Protein AF-A0A0L7QRC4-F1 (afdb_monomer_lite)

Foldseek 3Di:
DVVVVVLCVVCPPVVVVDCVSCVVVVVVCVVVVVVVCVVPDDDPPVDPDVVRVVVVCVVPPDDDDDDDPAPLKWKKKWKWFQAALVVVDAIGTLWMWTWDADPDPFRKIKTKTRHDSDDPVLCCVVVRVVSVVCNVVGQGGMKMWIWIWDQDPVVSDIDTDTDDIDSYCDPVNVLSVVLCVLQVFGQDPVRNWTFHPDDQDDPVNVVVVCVPDPDDPDPQLRGRTKMKMKMFFFFKPCQLVDDPVVVVVLLVVLQQDRDSVSSFHKHWDAPDNVRRRTIMIMGMDSDPLVGLVRLLSSLVSSCVSSVVPDPDDIDGCSVVSSVVSVVVSVVVVVVVVVVVDDDD

InterPro domains:
  IPR038752 IQ domain-containing protein H [PTHR14465] (4-318)
  IPR056855 IQCH-like, ATP-grasp [PF24923] (5-188)

Secondary structure (DSSP, 8-state):
-HHHHHHHHHHTTHHHH-SGGGHHHHHHHHHHHHHHHHHHSPPPTT-SSHHHHHHHHHHH----------TT-EEEEEEEEE--GGG-PPPEEEEEEEEEEE-SSS-EEEEEES--SS-GGGTHHHHHHHHHHHHHTT--EEEEEEEEEEEETTTTEEEEEEEEEE-S--HHHHHHHHHHHHTT-EEETTTTEEE-SSPPPPHHHHHHHHTT--S--------SEEEEEEEEEEEBTTGGGS-HHHHHHHHHHTT--EETTTTEEEEEEEPPGGGTTEEEEEEEESSHHHHHHHHHHHHHHHHHHHHHT-SS---BSHHHHHHHHHHHHHHHHHHHHHHT----

Structure (mmCIF, N/CA/C/O backbone):
data_AF-A0A0L7QRC4-F1
#
_entry.id   AF-A0A0L7QRC4-F1
#
loop_
_atom_site.group_PDB
_atom_site.id
_atom_site.type_symbol
_atom_site.label_atom_id
_atom_site.label_alt_id
_atom_site.label_comp_id
_atom_site.label_asym_id
_atom_site.label_entity_id
_atom_site.label_seq_id
_atom_site.pdbx_PDB_ins_code
_atom_site.Cartn_x
_atom_site.Cartn_y
_atom_site.Cartn_z
_atom_site.occupancy
_atom_site.B_iso_or_equiv
_atom_site.auth_seq_id
_atom_site.auth_comp_id
_atom_site.auth_asym_id
_atom_site.auth_atom_id
_atom_site.pdbx_PDB_model_num
ATOM 1 N N . MET A 1 1 ? 30.325 10.991 -6.491 1.00 55.44 1 MET A N 1
ATOM 2 C CA . MET A 1 1 ? 29.879 10.163 -7.641 1.00 55.44 1 MET A CA 1
ATOM 3 C C . MET A 1 1 ? 30.251 10.662 -9.052 1.00 55.44 1 MET A C 1
ATOM 5 O O . MET A 1 1 ? 30.167 9.831 -9.948 1.00 55.44 1 MET A O 1
ATOM 9 N N . PRO A 1 2 ? 30.698 11.911 -9.314 1.00 65.12 2 PRO A N 1
ATOM 10 C CA . PRO A 1 2 ? 31.117 12.305 -10.671 1.00 65.12 2 PRO A CA 1
ATOM 11 C C . PRO A 1 2 ? 32.340 11.543 -11.209 1.00 65.12 2 PRO A C 1
ATOM 13 O O . PRO A 1 2 ? 32.376 11.214 -12.385 1.00 65.12 2 PRO A O 1
ATOM 16 N N . VAL A 1 3 ? 33.317 11.227 -10.351 1.00 78.50 3 VAL A N 1
ATOM 17 C CA . VAL A 1 3 ? 34.594 10.602 -10.756 1.00 78.50 3 VAL A CA 1
ATOM 18 C C . VAL A 1 3 ? 34.410 9.162 -11.246 1.00 78.50 3 VAL A C 1
ATOM 20 O O . VAL A 1 3 ? 34.904 8.817 -12.307 1.00 78.50 3 VAL A O 1
ATOM 23 N N . LEU A 1 4 ? 33.624 8.345 -10.536 1.00 78.75 4 LEU A N 1
ATOM 24 C CA . LEU A 1 4 ? 33.406 6.938 -10.902 1.00 78.75 4 LEU A CA 1
ATOM 25 C C . LEU A 1 4 ? 32.676 6.780 -12.247 1.00 78.75 4 LEU A C 1
ATOM 27 O O . LEU A 1 4 ? 32.952 5.845 -12.990 1.00 78.75 4 LEU A O 1
ATOM 31 N N . ARG A 1 5 ? 31.763 7.706 -12.584 1.00 79.81 5 ARG A N 1
ATOM 32 C CA . ARG A 1 5 ? 31.118 7.725 -13.908 1.00 79.81 5 ARG A CA 1
ATOM 33 C C . ARG A 1 5 ? 32.108 8.085 -15.014 1.00 79.81 5 ARG A C 1
ATOM 35 O O . ARG A 1 5 ? 32.135 7.383 -16.013 1.00 79.81 5 ARG A O 1
ATOM 42 N N . ARG A 1 6 ? 32.952 9.101 -14.798 1.00 84.81 6 ARG A N 1
ATOM 43 C CA . ARG A 1 6 ? 33.988 9.497 -15.767 1.00 84.81 6 ARG A CA 1
ATOM 44 C C . ARG A 1 6 ? 35.008 8.387 -16.014 1.00 84.81 6 ARG A C 1
ATOM 46 O O . ARG A 1 6 ? 35.335 8.125 -17.161 1.00 84.81 6 ARG A O 1
ATOM 53 N N . GLU A 1 7 ? 35.477 7.710 -14.965 1.00 87.25 7 GLU A N 1
ATOM 54 C CA . GLU A 1 7 ? 36.419 6.593 -15.126 1.00 87.25 7 GLU A CA 1
ATOM 55 C C . GLU A 1 7 ? 35.764 5.416 -15.862 1.00 87.25 7 GLU A C 1
ATOM 57 O O . GLU A 1 7 ? 36.350 4.870 -16.793 1.00 87.25 7 GLU A O 1
ATOM 62 N N . ARG A 1 8 ? 34.504 5.084 -15.550 1.00 85.12 8 ARG A N 1
ATOM 63 C CA . ARG A 1 8 ? 33.760 4.081 -16.325 1.00 85.12 8 ARG A CA 1
ATOM 64 C C . ARG A 1 8 ? 33.636 4.462 -17.804 1.00 85.12 8 ARG A C 1
ATOM 66 O O . ARG A 1 8 ? 33.817 3.605 -18.659 1.00 85.12 8 ARG A O 1
ATOM 73 N N . GLU A 1 9 ? 33.299 5.714 -18.104 1.00 88.81 9 GLU A N 1
ATOM 74 C CA . GLU A 1 9 ? 33.179 6.207 -19.484 1.00 88.81 9 GLU A CA 1
ATOM 75 C C . GLU A 1 9 ? 34.522 6.158 -20.224 1.00 88.81 9 GLU A C 1
ATOM 77 O O . GLU A 1 9 ? 34.561 5.773 -21.388 1.00 88.81 9 GLU A O 1
ATOM 82 N N . LYS A 1 10 ? 35.624 6.471 -19.535 1.00 90.00 10 LYS A N 1
ATOM 83 C CA . LYS A 1 10 ? 36.991 6.419 -20.071 1.00 90.00 10 LYS A CA 1
ATOM 84 C C . LYS A 1 10 ? 37.428 5.005 -20.463 1.00 90.00 10 LYS A C 1
ATOM 86 O O . LYS A 1 10 ? 38.103 4.849 -21.475 1.00 90.00 10 LYS A O 1
ATOM 91 N N . TYR A 1 11 ? 37.074 3.996 -19.667 1.00 88.44 11 TYR A N 1
ATOM 92 C CA . TYR A 1 11 ? 37.522 2.613 -19.879 1.00 88.44 11 TYR A CA 1
ATOM 93 C C . TYR A 1 11 ? 36.504 1.718 -20.604 1.00 88.44 11 TYR A C 1
ATOM 95 O O . TYR A 1 11 ? 36.850 0.601 -20.979 1.00 88.44 11 TYR A O 1
ATOM 103 N N . GLY A 1 12 ? 35.269 2.179 -20.831 1.00 88.75 12 GLY A N 1
ATOM 104 C CA . GLY A 1 12 ? 34.275 1.468 -21.641 1.00 88.75 12 GLY A CA 1
ATOM 105 C C . GLY A 1 12 ? 34.025 0.030 -21.171 1.00 88.75 12 GLY A C 1
ATOM 106 O O . GLY A 1 12 ? 33.729 -0.205 -19.998 1.00 88.75 12 GLY A O 1
ATOM 107 N N . ASP A 1 13 ? 34.150 -0.936 -22.082 1.00 87.81 13 ASP A N 1
ATOM 108 C CA . ASP A 1 13 ? 33.921 -2.358 -21.795 1.00 87.81 13 ASP A CA 1
ATOM 109 C C . ASP A 1 13 ? 34.991 -2.965 -20.870 1.00 87.81 13 ASP A C 1
ATOM 111 O O . ASP A 1 13 ? 34.660 -3.779 -19.999 1.00 87.81 13 ASP A O 1
ATOM 115 N N . LEU A 1 14 ? 36.239 -2.479 -20.940 1.00 88.19 14 LEU A N 1
ATOM 116 C CA . LEU A 1 14 ? 37.331 -2.910 -20.053 1.00 88.19 14 LEU A CA 1
ATOM 117 C C . LEU A 1 14 ? 37.024 -2.603 -18.587 1.00 88.19 14 LEU A C 1
ATOM 119 O O . LEU A 1 14 ? 37.418 -3.360 -17.703 1.00 88.19 14 LEU A O 1
ATOM 123 N N . TRP A 1 15 ? 36.248 -1.546 -18.314 1.00 86.06 15 TRP A N 1
ATOM 124 C CA . TRP A 1 15 ? 35.774 -1.249 -16.961 1.00 86.06 15 TRP A CA 1
ATOM 125 C C . TRP A 1 15 ? 35.001 -2.414 -16.351 1.00 86.06 15 TRP A C 1
ATOM 127 O O . TRP A 1 15 ? 34.969 -2.540 -15.130 1.00 86.06 15 TRP A O 1
ATOM 137 N N . LYS A 1 16 ? 34.307 -3.224 -17.165 1.00 82.62 16 LYS A N 1
ATOM 138 C CA . LYS A 1 16 ? 33.557 -4.393 -16.697 1.00 82.62 16 LYS A CA 1
ATOM 139 C C . LYS A 1 16 ? 34.472 -5.605 -16.526 1.00 82.62 16 LYS A C 1
ATOM 141 O O . LYS A 1 16 ? 34.344 -6.289 -15.509 1.00 82.62 16 LYS A O 1
ATOM 146 N N . GLU A 1 17 ? 35.360 -5.833 -17.484 1.00 88.44 17 GLU A N 1
ATOM 147 C CA . GLU A 1 17 ? 36.206 -7.026 -17.578 1.00 88.44 17 GLU A CA 1
ATOM 148 C C . GLU A 1 17 ? 37.379 -7.009 -16.590 1.00 88.44 17 GLU A C 1
ATOM 150 O O . GLU A 1 17 ? 37.617 -8.009 -15.919 1.00 88.44 17 GLU A O 1
ATOM 155 N N . ASP A 1 18 ? 38.044 -5.866 -16.409 1.00 90.19 18 ASP A N 1
ATOM 156 C CA . ASP A 1 18 ? 39.211 -5.742 -15.536 1.00 90.19 18 ASP A CA 1
ATOM 157 C C . ASP A 1 18 ? 38.810 -5.262 -14.130 1.00 90.19 18 ASP A C 1
ATOM 159 O O . ASP A 1 18 ? 38.266 -4.173 -13.922 1.00 90.19 18 ASP A O 1
ATOM 163 N N . SER A 1 19 ? 39.004 -6.108 -13.115 1.00 85.75 19 SER A N 1
ATOM 164 C CA . SER A 1 19 ? 38.733 -5.765 -11.712 1.00 85.75 19 SER A CA 1
ATOM 165 C C . SER A 1 19 ? 39.697 -4.728 -11.145 1.00 85.75 19 SER A C 1
ATOM 167 O O . SER A 1 19 ? 39.271 -3.947 -10.292 1.00 85.75 19 SER A O 1
ATOM 169 N N . SER A 1 20 ? 40.932 -4.655 -11.647 1.00 90.69 20 SER A N 1
ATOM 170 C CA . SER A 1 20 ? 41.970 -3.762 -11.117 1.00 90.69 20 SER A CA 1
ATOM 171 C C . SER A 1 20 ? 41.602 -2.282 -11.275 1.00 90.69 20 SER A C 1
ATOM 173 O O . SER A 1 20 ? 41.826 -1.478 -10.371 1.00 90.69 20 SER A O 1
ATOM 175 N N . LEU A 1 21 ? 40.893 -1.932 -12.356 1.00 89.81 21 LEU A N 1
ATOM 176 C CA . LEU A 1 21 ? 40.387 -0.578 -12.621 1.00 89.81 21 LEU A CA 1
ATOM 177 C C . LEU A 1 21 ? 39.378 -0.083 -11.566 1.00 89.81 21 LEU A C 1
ATOM 179 O O . LEU A 1 21 ? 39.079 1.108 -11.487 1.00 89.81 21 LEU A O 1
ATOM 183 N N . ARG A 1 22 ? 38.831 -0.996 -10.754 1.00 88.44 22 ARG A N 1
ATOM 184 C CA . ARG A 1 22 ? 37.821 -0.713 -9.724 1.00 88.44 22 ARG A CA 1
ATOM 185 C C . ARG A 1 22 ? 38.339 -0.917 -8.305 1.00 88.44 22 ARG A C 1
ATOM 187 O O . ARG A 1 22 ? 37.595 -0.618 -7.373 1.00 88.44 22 ARG A O 1
ATOM 194 N N . GLU A 1 23 ? 39.575 -1.383 -8.137 1.00 88.56 23 GLU A N 1
ATOM 195 C CA . GLU A 1 23 ? 40.166 -1.747 -6.843 1.00 88.56 23 GLU A CA 1
ATOM 196 C C . GLU A 1 23 ? 40.127 -0.567 -5.858 1.00 88.56 23 GLU A C 1
ATOM 198 O O . GLU A 1 23 ? 39.555 -0.673 -4.776 1.00 88.56 23 GLU A O 1
ATOM 203 N N . GLU A 1 24 ? 40.614 0.610 -6.269 1.00 88.06 24 GLU A N 1
ATOM 204 C CA . GLU A 1 24 ? 40.615 1.818 -5.430 1.00 88.06 24 GLU A CA 1
ATOM 205 C C . GLU A 1 24 ? 39.193 2.227 -5.003 1.00 88.06 24 GLU A C 1
ATOM 207 O O . GLU A 1 24 ? 38.945 2.597 -3.852 1.00 88.06 24 GLU A O 1
ATOM 212 N N . PHE A 1 25 ? 38.228 2.150 -5.925 1.00 85.88 25 PHE A N 1
ATOM 213 C CA . PHE A 1 25 ? 36.833 2.484 -5.637 1.00 85.88 25 PHE A CA 1
ATOM 214 C C . PHE A 1 25 ? 36.179 1.460 -4.713 1.00 85.88 25 PHE A C 1
ATOM 216 O O . PHE A 1 25 ? 35.357 1.835 -3.876 1.00 85.88 25 PHE A O 1
ATOM 223 N N . TYR A 1 26 ? 36.542 0.188 -4.856 1.00 82.06 26 TYR A N 1
ATOM 224 C CA . TYR A 1 26 ? 36.075 -0.896 -4.008 1.00 82.06 26 TYR A CA 1
ATOM 225 C C . TYR A 1 26 ? 36.611 -0.762 -2.581 1.00 82.06 26 TYR A C 1
ATOM 227 O O . TYR A 1 26 ? 35.828 -0.851 -1.635 1.00 82.06 26 TYR A O 1
ATOM 235 N N . GLU A 1 27 ? 37.895 -0.446 -2.407 1.00 84.56 27 GLU A N 1
ATOM 236 C CA . GLU A 1 27 ? 38.478 -0.195 -1.085 1.00 84.56 27 GLU A CA 1
ATOM 237 C C . GLU A 1 27 ? 37.874 1.047 -0.418 1.00 84.56 27 GLU A C 1
ATOM 239 O O . GLU A 1 27 ? 37.451 0.993 0.739 1.00 84.56 27 GLU A O 1
ATOM 244 N N . ARG A 1 28 ? 37.683 2.141 -1.169 1.00 84.62 28 ARG A N 1
ATOM 245 C CA . ARG A 1 28 ? 36.939 3.308 -0.665 1.00 84.62 28 ARG A CA 1
ATOM 246 C C . ARG A 1 28 ? 35.508 2.950 -0.278 1.00 84.62 28 ARG A C 1
ATOM 248 O O . ARG A 1 28 ? 35.017 3.413 0.750 1.00 84.62 28 ARG A O 1
ATOM 255 N N . LEU A 1 29 ? 34.818 2.134 -1.076 1.00 79.19 29 LEU A N 1
ATOM 256 C CA . LEU A 1 29 ? 33.469 1.678 -0.750 1.00 79.19 29 LEU A CA 1
ATOM 257 C C . LEU A 1 29 ? 33.470 0.865 0.550 1.00 79.19 29 LEU A C 1
ATOM 259 O O . LEU A 1 29 ? 32.630 1.132 1.403 1.00 79.19 29 LEU A O 1
ATOM 263 N N . LYS A 1 30 ? 34.411 -0.068 0.740 1.00 76.75 30 LYS A N 1
ATOM 264 C CA . LYS A 1 30 ? 34.545 -0.847 1.983 1.00 76.75 30 LYS A CA 1
ATOM 265 C C . LYS A 1 30 ? 34.762 0.033 3.209 1.00 76.75 30 LYS A C 1
ATOM 267 O O . LYS A 1 30 ? 34.192 -0.259 4.255 1.00 76.75 30 LYS A O 1
ATOM 272 N N . GLU A 1 31 ? 35.553 1.098 3.094 1.00 82.06 31 GLU A N 1
ATOM 273 C CA . GLU A 1 31 ? 35.795 2.017 4.210 1.00 82.06 31 GLU A CA 1
ATOM 274 C C . GLU A 1 31 ? 34.572 2.904 4.503 1.00 82.06 31 GLU A C 1
ATOM 276 O O . GLU A 1 31 ? 34.179 3.099 5.657 1.00 82.06 31 GLU A O 1
ATOM 281 N N . HIS A 1 32 ? 33.948 3.453 3.458 1.00 79.69 32 HIS A N 1
ATOM 282 C CA . HIS A 1 32 ? 32.851 4.407 3.609 1.00 79.69 32 HIS A CA 1
ATOM 283 C C . HIS A 1 32 ? 31.515 3.748 3.931 1.00 79.69 32 HIS A C 1
ATOM 285 O O . HIS A 1 32 ? 30.724 4.325 4.679 1.00 79.69 32 HIS A O 1
ATOM 291 N N . LEU A 1 33 ? 31.241 2.569 3.372 1.00 75.62 33 LEU A N 1
ATOM 292 C CA . LEU A 1 33 ? 29.940 1.925 3.485 1.00 75.62 33 LEU A CA 1
ATOM 293 C C . LEU A 1 33 ? 29.542 1.705 4.950 1.00 75.62 33 LEU A C 1
ATOM 295 O O . LEU A 1 33 ? 28.431 2.106 5.296 1.00 75.62 33 LEU A O 1
ATOM 299 N N . PRO A 1 34 ? 30.420 1.213 5.849 1.00 74.25 34 PRO A N 1
ATOM 300 C CA . PRO A 1 34 ? 30.055 1.077 7.246 1.00 74.25 34 PRO A CA 1
ATOM 301 C C . PRO A 1 34 ? 29.741 2.400 7.939 1.00 74.25 34 PRO A C 1
ATOM 303 O O . PRO A 1 34 ? 28.820 2.467 8.746 1.00 74.25 34 PRO A O 1
ATOM 306 N N . ARG A 1 35 ? 30.459 3.475 7.593 1.00 77.44 35 ARG A N 1
ATOM 307 C CA . ARG A 1 35 ? 30.214 4.809 8.159 1.00 77.44 35 ARG A CA 1
ATOM 308 C C . ARG A 1 35 ? 28.871 5.370 7.699 1.00 77.44 35 ARG A C 1
ATOM 310 O O . ARG A 1 35 ? 28.137 5.936 8.498 1.00 77.44 35 ARG A O 1
ATOM 317 N N . VAL A 1 36 ? 28.539 5.209 6.418 1.00 76.06 36 VAL A N 1
ATOM 318 C CA . VAL A 1 36 ? 27.280 5.714 5.857 1.00 76.06 36 VAL A CA 1
ATOM 319 C C . VAL A 1 36 ? 26.102 4.897 6.369 1.00 76.06 36 VAL A C 1
ATOM 321 O O . VAL A 1 36 ? 25.164 5.479 6.901 1.00 76.06 36 VAL A O 1
ATOM 324 N N . VAL A 1 37 ? 26.154 3.566 6.259 1.00 72.88 37 VAL A N 1
ATOM 325 C CA . VAL A 1 37 ? 25.043 2.678 6.632 1.00 72.88 37 VAL A CA 1
ATOM 326 C C . VAL A 1 37 ? 24.691 2.847 8.112 1.00 72.88 37 VAL A C 1
ATOM 328 O O . VAL A 1 37 ? 23.524 3.060 8.421 1.00 72.88 37 VAL A O 1
ATOM 331 N N . CYS A 1 38 ? 25.671 2.877 9.018 1.00 69.75 38 CYS A N 1
ATOM 332 C CA . CYS A 1 38 ? 25.407 3.106 10.442 1.00 69.75 38 CYS A CA 1
ATOM 333 C C . CYS A 1 38 ? 24.762 4.471 10.745 1.00 69.75 38 CYS A C 1
ATOM 335 O O . CYS A 1 38 ? 24.050 4.597 11.739 1.00 69.75 38 CYS A O 1
ATOM 337 N N . ASN A 1 39 ? 25.003 5.484 9.907 1.00 69.69 39 ASN A N 1
ATOM 338 C CA . ASN A 1 39 ? 24.479 6.836 10.101 1.00 69.69 39 ASN A CA 1
ATOM 339 C C . ASN A 1 39 ? 23.095 7.045 9.470 1.00 69.69 39 ASN A C 1
ATOM 341 O O . ASN A 1 39 ? 22.324 7.868 9.958 1.00 69.69 39 ASN A O 1
ATOM 345 N N . VAL A 1 40 ? 22.781 6.336 8.380 1.00 66.88 40 VAL A N 1
ATOM 346 C CA . VAL A 1 40 ? 21.530 6.525 7.616 1.00 66.88 40 VAL A CA 1
ATOM 347 C C . VAL A 1 40 ? 20.492 5.436 7.866 1.00 66.88 40 VAL A C 1
ATOM 349 O O . VAL A 1 40 ? 19.343 5.584 7.460 1.00 66.88 40 VAL A O 1
ATOM 352 N N . THR A 1 41 ? 20.867 4.338 8.523 1.00 67.81 41 THR A N 1
ATOM 353 C CA . THR A 1 41 ? 19.936 3.278 8.906 1.00 67.81 41 THR A CA 1
ATOM 354 C C . THR A 1 41 ? 20.226 2.760 10.311 1.00 67.81 41 THR A C 1
ATOM 356 O O . THR A 1 41 ? 21.319 2.910 10.853 1.00 67.81 41 THR A O 1
ATOM 359 N N . ARG A 1 42 ? 19.216 2.150 10.928 1.00 70.06 42 ARG A N 1
ATOM 360 C CA . ARG A 1 42 ? 19.359 1.438 12.199 1.00 70.06 42 ARG A CA 1
ATOM 361 C C . ARG A 1 42 ? 19.585 -0.035 11.906 1.00 70.06 42 ARG A C 1
ATOM 363 O O . ARG A 1 42 ? 18.955 -0.591 11.008 1.00 70.06 42 ARG A O 1
ATOM 370 N N . LEU A 1 43 ? 20.444 -0.676 12.695 1.00 71.19 43 LEU A N 1
ATOM 371 C CA . LEU A 1 43 ? 20.622 -2.119 12.613 1.00 71.19 43 LEU A CA 1
ATOM 372 C C . LEU A 1 43 ? 19.266 -2.801 12.860 1.00 71.19 43 LEU A C 1
ATOM 374 O O . LEU A 1 43 ? 18.604 -2.537 13.867 1.00 71.19 43 LEU A O 1
ATOM 378 N N . SER A 1 44 ? 18.834 -3.639 11.916 1.00 72.06 44 SER A N 1
ATOM 379 C CA . SER A 1 44 ? 17.603 -4.418 12.076 1.00 72.06 44 SER A CA 1
ATOM 380 C C . SER A 1 44 ? 17.704 -5.296 13.322 1.00 72.06 44 SER A C 1
ATOM 382 O O . SER A 1 44 ? 18.756 -5.877 13.574 1.00 72.06 44 SER A O 1
ATOM 384 N N . LYS A 1 45 ? 16.593 -5.457 14.053 1.00 73.81 45 LYS A N 1
ATOM 385 C CA . LYS A 1 45 ? 16.508 -6.319 15.249 1.00 73.81 45 LYS A CA 1
ATOM 386 C C . LYS A 1 45 ? 16.828 -7.795 14.972 1.00 73.81 45 LYS A C 1
ATOM 388 O O . LYS A 1 45 ? 16.988 -8.557 15.913 1.00 73.81 45 LYS A O 1
ATOM 393 N N . ILE A 1 46 ? 16.875 -8.189 13.698 1.00 75.94 46 ILE A N 1
ATOM 394 C CA . ILE A 1 46 ? 17.252 -9.537 13.256 1.00 75.94 46 ILE A CA 1
ATOM 395 C C . ILE A 1 46 ? 18.759 -9.776 13.444 1.00 75.94 46 ILE A C 1
ATOM 397 O O . ILE A 1 46 ? 19.172 -10.917 13.600 1.00 75.94 46 ILE A O 1
ATOM 401 N N . TYR A 1 47 ? 19.573 -8.716 13.451 1.00 80.00 47 TYR A N 1
ATOM 402 C CA . TYR A 1 47 ? 21.020 -8.814 13.618 1.00 80.00 47 TYR A CA 1
ATOM 403 C C . TYR A 1 47 ? 21.426 -8.389 15.025 1.00 80.00 47 TYR A C 1
ATOM 405 O O . TYR A 1 47 ? 21.023 -7.328 15.504 1.00 80.00 47 TYR A O 1
ATOM 413 N N . ASN A 1 48 ? 22.291 -9.175 15.662 1.00 83.69 48 ASN A N 1
ATOM 414 C CA . ASN A 1 48 ? 22.787 -8.865 17.003 1.00 83.69 48 ASN A CA 1
ATOM 415 C C . ASN A 1 48 ? 23.857 -7.766 16.977 1.00 83.69 48 ASN A C 1
ATOM 417 O O . ASN A 1 48 ? 24.026 -7.023 17.941 1.00 83.69 48 ASN A O 1
ATOM 421 N N . CYS A 1 49 ? 24.604 -7.660 15.874 1.00 83.44 49 CYS A N 1
ATOM 422 C CA . CYS A 1 49 ? 25.631 -6.639 15.689 1.00 83.44 49 CYS A CA 1
ATOM 423 C C . CYS A 1 49 ? 25.897 -6.346 14.204 1.00 83.44 49 CYS A C 1
ATOM 425 O O . CYS A 1 49 ? 25.549 -7.122 13.314 1.00 83.44 49 CYS A O 1
ATOM 427 N N . TRP A 1 50 ? 26.586 -5.236 13.932 1.00 80.44 50 TRP A N 1
ATOM 428 C CA . TRP A 1 50 ? 26.969 -4.837 12.575 1.00 80.44 50 TRP A CA 1
ATOM 429 C C . TRP A 1 50 ? 27.855 -5.862 11.857 1.00 80.44 50 TRP A C 1
ATOM 431 O O . TRP A 1 50 ? 27.740 -6.017 10.646 1.00 80.44 50 TRP A O 1
ATOM 441 N N . LYS A 1 51 ? 28.703 -6.600 12.587 1.00 83.44 51 LYS A N 1
ATOM 442 C CA . LYS A 1 51 ? 29.553 -7.651 12.004 1.00 83.44 51 LYS A CA 1
ATOM 443 C C . LYS A 1 51 ? 28.715 -8.752 11.346 1.00 83.44 51 LYS A C 1
ATOM 445 O O . LYS A 1 51 ? 29.044 -9.197 10.252 1.00 83.44 51 LYS A O 1
ATOM 450 N N . GLU A 1 52 ? 27.624 -9.151 11.995 1.00 86.12 52 GLU A N 1
ATOM 451 C CA . GLU A 1 52 ? 26.684 -10.146 11.474 1.00 86.12 52 GLU A CA 1
ATOM 452 C C . GLU A 1 52 ? 25.971 -9.631 10.217 1.00 86.12 52 GLU A C 1
ATOM 454 O O . GLU A 1 52 ? 25.923 -10.323 9.200 1.00 86.12 52 GLU A O 1
ATOM 459 N N . PHE A 1 53 ? 25.503 -8.380 10.255 1.00 82.56 53 PHE A N 1
ATOM 460 C CA . PHE A 1 53 ? 24.907 -7.717 9.096 1.00 82.56 53 PHE A CA 1
ATOM 461 C C . PHE A 1 53 ? 25.865 -7.671 7.896 1.00 82.56 53 PHE A C 1
ATOM 463 O O . PHE A 1 53 ? 25.468 -8.029 6.789 1.00 82.56 53 PHE A O 1
ATOM 470 N N . TYR A 1 54 ? 27.133 -7.291 8.095 1.00 79.44 54 TYR A N 1
ATOM 471 C CA . TYR A 1 54 ? 28.110 -7.242 7.001 1.00 79.44 54 TYR A CA 1
ATOM 472 C C . TYR A 1 54 ? 28.452 -8.627 6.449 1.00 79.44 54 TYR A C 1
ATOM 474 O O . TYR A 1 54 ? 28.573 -8.772 5.236 1.00 79.44 54 TYR A O 1
ATOM 482 N N . ALA A 1 55 ? 28.554 -9.652 7.301 1.00 82.88 55 ALA A N 1
ATOM 483 C CA . ALA A 1 55 ? 28.756 -11.026 6.841 1.00 82.88 55 ALA A CA 1
ATOM 484 C C . ALA A 1 55 ? 27.573 -11.515 5.985 1.00 82.88 55 ALA A C 1
ATOM 486 O O . ALA A 1 55 ? 27.774 -12.137 4.942 1.00 82.88 55 ALA A O 1
ATOM 487 N N . HIS A 1 56 ? 26.338 -11.182 6.380 1.00 85.25 56 HIS A N 1
ATOM 488 C CA . HIS A 1 56 ? 25.141 -11.466 5.586 1.00 85.25 56 HIS A CA 1
ATOM 489 C C . HIS A 1 56 ? 25.181 -10.718 4.244 1.00 85.25 56 HIS A C 1
ATOM 491 O O . HIS A 1 56 ? 24.995 -11.326 3.191 1.00 85.25 56 HIS A O 1
ATOM 497 N N . LEU A 1 57 ? 25.490 -9.420 4.268 1.00 80.88 57 LEU A N 1
ATOM 498 C CA . LEU A 1 57 ? 25.610 -8.575 3.080 1.00 80.88 57 LEU A CA 1
ATOM 499 C C . LEU A 1 57 ? 26.655 -9.109 2.089 1.00 80.88 57 LEU A C 1
ATOM 501 O O . LEU A 1 57 ? 26.416 -9.098 0.886 1.00 80.88 57 LEU A O 1
ATOM 505 N N . GLN A 1 58 ? 27.793 -9.610 2.575 1.00 77.62 58 GLN A N 1
ATOM 506 C CA . GLN 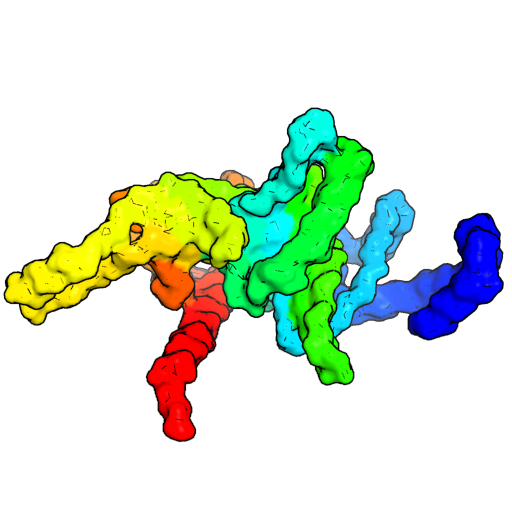A 1 58 ? 28.820 -10.237 1.738 1.00 77.62 58 GLN A CA 1
ATOM 507 C C . GLN A 1 58 ? 28.362 -11.580 1.160 1.00 77.62 58 GLN A C 1
ATOM 509 O O . GLN A 1 58 ? 28.646 -11.874 0.003 1.00 77.62 58 GLN A O 1
ATOM 514 N N . LYS A 1 59 ? 27.643 -12.388 1.950 1.00 83.62 59 LYS A N 1
ATOM 515 C CA . LYS A 1 59 ? 27.184 -13.721 1.540 1.00 83.62 59 LYS A CA 1
ATOM 516 C C . LYS A 1 59 ? 26.091 -13.677 0.473 1.00 83.62 59 LYS A C 1
ATOM 518 O O . LYS A 1 59 ? 26.118 -14.481 -0.452 1.00 83.62 59 LYS A O 1
ATOM 523 N N . PHE A 1 60 ? 25.116 -12.784 0.624 1.00 82.56 60 PHE A N 1
ATOM 524 C CA . PHE A 1 60 ? 23.931 -12.735 -0.241 1.00 82.56 60 PHE A CA 1
ATOM 525 C C . PHE A 1 60 ? 23.949 -11.563 -1.229 1.00 82.56 60 PHE A C 1
ATOM 527 O O . PHE A 1 60 ? 23.074 -11.463 -2.088 1.00 82.56 60 PHE A O 1
ATOM 534 N N . GLY A 1 61 ? 24.951 -10.689 -1.128 1.00 78.56 61 GLY A N 1
ATOM 535 C CA . GLY A 1 61 ? 24.983 -9.422 -1.840 1.00 78.56 61 GLY A CA 1
ATOM 536 C C . GLY A 1 61 ? 24.003 -8.405 -1.252 1.00 78.56 61 GLY A C 1
ATOM 537 O O . GLY A 1 61 ? 23.206 -8.685 -0.355 1.00 78.56 61 GLY A O 1
ATOM 538 N N . CYS A 1 62 ? 24.060 -7.181 -1.768 1.00 76.00 62 CYS A N 1
ATOM 539 C CA . CYS A 1 62 ? 23.064 -6.157 -1.480 1.00 76.00 62 CYS A CA 1
ATOM 540 C C . CYS A 1 62 ? 22.897 -5.215 -2.668 1.00 76.00 62 CYS A C 1
ATOM 542 O O . CYS A 1 62 ? 23.825 -5.000 -3.450 1.00 76.00 62 CYS A O 1
ATOM 544 N N . LEU A 1 63 ? 21.711 -4.618 -2.766 1.00 76.88 63 LEU A N 1
ATOM 545 C CA . LEU A 1 63 ? 21.481 -3.472 -3.629 1.00 76.88 63 LEU A CA 1
ATOM 546 C C . LEU A 1 63 ? 21.662 -2.198 -2.803 1.00 76.88 63 LEU A C 1
ATOM 548 O O . LEU A 1 63 ? 20.890 -1.926 -1.885 1.00 76.88 63 LEU A O 1
ATOM 552 N N . LEU A 1 64 ? 22.677 -1.409 -3.147 1.00 73.94 64 LEU A N 1
ATOM 553 C CA . LEU A 1 64 ? 22.878 -0.075 -2.592 1.00 73.94 64 LEU A CA 1
ATOM 554 C C . LEU A 1 64 ? 22.388 0.952 -3.603 1.00 73.94 64 LEU A C 1
ATOM 556 O O . LEU A 1 64 ? 23.035 1.198 -4.621 1.00 73.94 64 LEU A O 1
ATOM 560 N N . GLN A 1 65 ? 21.241 1.555 -3.315 1.00 76.81 65 GLN A N 1
ATOM 561 C CA . GLN A 1 65 ? 20.632 2.558 -4.177 1.00 76.81 65 GLN A CA 1
ATOM 562 C C . GLN A 1 65 ? 20.594 3.903 -3.461 1.00 76.81 65 GLN A C 1
ATOM 564 O O . GLN A 1 65 ? 20.048 4.031 -2.367 1.00 76.81 65 GLN A O 1
ATOM 569 N N . ALA A 1 66 ? 21.172 4.924 -4.092 1.00 76.31 66 ALA A N 1
ATOM 570 C CA . ALA A 1 66 ? 21.021 6.293 -3.629 1.00 76.31 66 ALA A CA 1
ATOM 571 C C . ALA A 1 66 ? 19.616 6.789 -3.993 1.00 76.31 66 ALA A C 1
ATOM 573 O O . ALA A 1 66 ? 19.286 6.911 -5.173 1.00 76.31 66 ALA A O 1
ATOM 574 N N . VAL A 1 67 ? 18.807 7.082 -2.977 1.00 77.25 67 VAL A N 1
ATOM 575 C CA . VAL A 1 67 ? 17.489 7.704 -3.132 1.00 77.25 67 VAL A CA 1
ATOM 576 C C . VAL A 1 67 ? 17.587 9.128 -2.584 1.00 77.25 67 VAL A C 1
ATOM 578 O O . VAL A 1 67 ? 17.988 9.301 -1.431 1.00 77.25 67 VAL A O 1
ATOM 581 N N . PRO A 1 68 ? 17.301 10.165 -3.388 1.00 81.44 68 PRO A N 1
ATOM 582 C CA . PRO A 1 68 ? 17.412 11.540 -2.923 1.00 81.44 68 PRO A CA 1
ATOM 583 C C . PRO A 1 68 ? 16.357 11.818 -1.853 1.00 81.44 68 PRO A C 1
ATOM 585 O O . PRO A 1 68 ? 15.207 11.426 -2.001 1.00 81.44 68 PRO A O 1
ATOM 588 N N . VAL A 1 69 ? 16.725 12.544 -0.796 1.00 75.69 69 VAL A N 1
ATOM 589 C CA . VAL A 1 69 ? 15.766 12.978 0.230 1.00 75.69 69 VAL A CA 1
ATOM 590 C C . VAL A 1 69 ? 14.996 14.190 -0.298 1.00 75.69 69 VAL A C 1
ATOM 592 O O . VAL A 1 69 ? 15.392 15.339 -0.099 1.00 75.69 69 VAL A O 1
ATOM 595 N N . ALA A 1 70 ? 13.903 13.943 -1.019 1.00 79.69 70 ALA A N 1
ATOM 596 C CA . ALA A 1 70 ? 13.040 15.000 -1.538 1.00 79.69 70 ALA A CA 1
ATOM 597 C C . ALA A 1 70 ? 11.865 15.281 -0.583 1.00 79.69 70 ALA A C 1
ATOM 599 O O . ALA A 1 70 ? 11.083 14.385 -0.259 1.00 79.69 70 ALA A O 1
ATOM 600 N N . LYS A 1 71 ? 11.709 16.554 -0.179 1.00 75.50 71 LYS A N 1
ATOM 601 C CA . LYS A 1 71 ? 10.670 17.016 0.770 1.00 75.50 71 LYS A CA 1
ATOM 602 C C . LYS A 1 71 ? 9.238 16.658 0.351 1.00 75.50 71 LYS A C 1
ATOM 604 O O . LYS A 1 71 ? 8.396 16.446 1.212 1.00 75.50 71 LYS A O 1
ATOM 609 N N . SER A 1 72 ? 8.959 16.618 -0.950 1.00 79.94 72 SER A N 1
ATOM 610 C CA . SER A 1 72 ? 7.629 16.364 -1.522 1.00 79.94 72 SER A CA 1
ATOM 611 C C . SER A 1 72 ? 7.542 15.029 -2.264 1.00 79.94 72 SER A C 1
ATOM 613 O O . SER A 1 72 ? 6.708 14.868 -3.153 1.00 79.94 72 SER A O 1
ATOM 615 N N . SER A 1 73 ? 8.413 14.076 -1.927 1.00 89.06 73 SER A N 1
ATOM 616 C CA . SER A 1 73 ? 8.388 12.759 -2.557 1.00 89.06 73 SER A CA 1
ATOM 617 C C . SER A 1 73 ? 7.121 11.970 -2.244 1.00 89.06 73 SER A C 1
ATOM 619 O O . SER A 1 73 ? 6.509 12.127 -1.185 1.00 89.06 73 SER A O 1
ATOM 621 N N . LYS A 1 74 ? 6.738 11.116 -3.192 1.00 92.31 74 LYS A N 1
ATOM 622 C CA . LYS A 1 74 ? 5.605 10.197 -3.110 1.00 92.31 74 LYS A CA 1
ATOM 623 C C . LYS A 1 74 ? 6.075 8.795 -3.444 1.00 92.31 74 LYS A C 1
ATOM 625 O O . LYS A 1 74 ? 6.865 8.612 -4.367 1.00 92.31 74 LYS A O 1
ATOM 630 N N . THR A 1 75 ? 5.563 7.815 -2.719 1.00 94.88 75 THR A N 1
ATOM 631 C CA . THR A 1 75 ? 5.806 6.408 -3.021 1.00 94.88 75 THR A CA 1
ATOM 632 C C . THR A 1 75 ? 4.505 5.806 -3.514 1.00 94.88 75 THR A C 1
ATOM 634 O O . THR A 1 75 ? 3.539 5.713 -2.762 1.00 94.88 75 THR A O 1
ATOM 637 N N . ILE A 1 76 ? 4.487 5.404 -4.778 1.00 96.44 76 ILE A N 1
ATOM 638 C CA . ILE A 1 76 ? 3.323 4.825 -5.443 1.00 96.44 76 ILE A CA 1
ATOM 639 C C . ILE A 1 76 ? 3.630 3.364 -5.730 1.00 96.44 76 ILE A C 1
ATOM 641 O O . ILE A 1 76 ? 4.684 3.044 -6.266 1.00 96.44 76 ILE A O 1
ATOM 645 N N . VAL A 1 77 ? 2.713 2.467 -5.397 1.00 97.88 77 VAL A N 1
ATOM 646 C CA . VAL A 1 77 ? 2.799 1.058 -5.770 1.00 97.88 77 VAL A CA 1
ATOM 647 C C . VAL A 1 77 ? 1.816 0.797 -6.897 1.00 97.88 77 VAL A C 1
ATOM 649 O O . VAL A 1 77 ? 0.622 1.058 -6.761 1.00 97.88 77 VAL A O 1
ATOM 652 N N . VAL A 1 78 ? 2.312 0.254 -8.002 1.00 98.06 78 VAL A N 1
ATOM 653 C CA . VAL A 1 78 ? 1.502 -0.188 -9.136 1.00 98.06 78 VAL A CA 1
ATOM 654 C C . VAL A 1 78 ? 1.415 -1.704 -9.119 1.00 98.06 78 VAL A C 1
ATOM 656 O O . VAL A 1 78 ? 2.435 -2.385 -9.058 1.00 98.06 78 VAL A O 1
ATOM 659 N N . CYS A 1 79 ? 0.198 -2.232 -9.174 1.00 98.38 79 CYS A N 1
ATOM 660 C CA . CYS A 1 79 ? -0.084 -3.658 -9.216 1.00 98.38 79 CYS A CA 1
ATOM 661 C C . CYS A 1 79 ? -0.497 -4.063 -10.634 1.00 98.38 79 CYS A C 1
ATOM 663 O O . CYS A 1 79 ? -1.417 -3.475 -11.203 1.00 98.38 79 CYS A O 1
ATOM 665 N N . LEU A 1 80 ? 0.175 -5.062 -11.201 1.00 98.19 80 LEU A N 1
ATOM 666 C CA . LEU A 1 80 ? 0.046 -5.494 -12.589 1.00 98.19 80 LEU A CA 1
ATOM 667 C C . LEU A 1 80 ? -0.160 -7.012 -12.680 1.00 98.19 80 LEU A C 1
ATOM 669 O O . LEU A 1 80 ? 0.342 -7.778 -11.856 1.00 98.19 80 LEU A O 1
ATOM 673 N N . LEU A 1 81 ? -0.822 -7.445 -13.749 1.00 98.06 81 LEU A N 1
ATOM 674 C CA . LEU A 1 81 ? -0.738 -8.805 -14.270 1.00 98.06 81 LEU A CA 1
ATOM 675 C C . LEU A 1 81 ? 0.059 -8.761 -15.566 1.00 98.06 81 LEU A C 1
ATOM 677 O O . LEU A 1 81 ? -0.324 -8.042 -16.485 1.00 98.06 81 LEU A O 1
ATOM 681 N N . VAL A 1 82 ? 1.135 -9.534 -15.654 1.00 98.19 82 VAL A N 1
ATOM 682 C CA . VAL A 1 82 ? 1.910 -9.714 -16.884 1.00 98.19 82 VAL A CA 1
ATOM 683 C C . VAL A 1 82 ? 1.456 -11.017 -17.547 1.00 98.19 82 VAL A C 1
ATOM 685 O O . VAL A 1 82 ? 1.765 -12.093 -17.025 1.00 98.19 82 VAL A O 1
ATOM 688 N N . PRO A 1 83 ? 0.707 -10.970 -18.663 1.00 97.19 83 PRO A N 1
ATOM 689 C CA . PRO A 1 83 ? 0.324 -12.172 -19.395 1.00 97.19 83 PRO A CA 1
ATOM 690 C C . PRO A 1 83 ? 1.552 -12.877 -19.977 1.00 97.19 83 PRO A C 1
ATOM 692 O O . PRO A 1 83 ? 2.578 -12.251 -20.243 1.00 97.19 83 PRO A O 1
ATOM 695 N N . GLY A 1 84 ? 1.457 -14.181 -20.234 1.00 94.44 84 GLY A N 1
ATOM 696 C CA . GLY A 1 84 ? 2.546 -14.906 -20.891 1.00 94.44 84 GLY A CA 1
ATOM 697 C C . GLY A 1 84 ? 2.827 -14.350 -22.287 1.00 94.44 84 GLY A C 1
ATOM 698 O O . GLY A 1 84 ? 1.892 -14.102 -23.042 1.00 94.44 84 GLY A O 1
ATOM 699 N N . LYS A 1 85 ? 4.102 -14.218 -22.675 1.00 93.00 85 LYS A N 1
ATOM 700 C CA . LYS A 1 85 ? 4.528 -13.653 -23.976 1.00 93.00 85 LYS A CA 1
ATOM 701 C C . LYS A 1 85 ? 3.776 -14.224 -25.192 1.00 93.00 85 LYS A C 1
ATOM 703 O O . LYS A 1 85 ? 3.491 -13.504 -26.142 1.00 93.00 85 LYS A O 1
ATOM 708 N N . LYS A 1 86 ? 3.407 -15.511 -25.155 1.00 93.56 86 LYS A N 1
ATOM 709 C CA . LYS A 1 86 ? 2.649 -16.190 -26.226 1.00 93.56 86 LYS A CA 1
ATOM 710 C C . LYS A 1 86 ? 1.226 -15.649 -26.431 1.00 93.56 86 LYS A C 1
ATOM 712 O O . LYS A 1 86 ? 0.692 -15.801 -27.522 1.00 93.56 86 LYS A O 1
ATOM 717 N N . THR A 1 87 ? 0.629 -15.032 -25.411 1.00 92.38 87 THR A N 1
ATOM 718 C CA . THR A 1 87 ? -0.737 -14.479 -25.467 1.00 92.38 87 THR A CA 1
ATOM 719 C C . THR A 1 87 ? -0.834 -13.229 -26.339 1.00 92.38 87 THR A C 1
ATOM 721 O O . THR A 1 87 ? -1.919 -12.912 -26.808 1.00 92.38 87 THR A O 1
ATOM 724 N N . LYS A 1 88 ? 0.292 -12.533 -26.582 1.00 90.69 88 LYS A N 1
ATOM 725 C CA . LYS A 1 88 ? 0.350 -11.217 -27.249 1.00 90.69 88 LYS A CA 1
ATOM 726 C C . LYS A 1 88 ? -0.483 -10.125 -26.556 1.00 90.69 88 LYS A C 1
ATOM 728 O O . LYS A 1 88 ? -0.697 -9.065 -27.137 1.00 90.69 88 LYS A O 1
ATOM 733 N N . GLU A 1 89 ? -0.924 -10.360 -25.323 1.00 95.56 89 GLU A N 1
ATOM 734 C CA . GLU A 1 89 ? -1.602 -9.357 -24.509 1.00 95.56 89 GLU A CA 1
ATOM 735 C C . GLU A 1 89 ? -0.572 -8.502 -23.757 1.00 95.56 89 GLU A C 1
ATOM 737 O O . GLU A 1 89 ? 0.394 -9.050 -23.209 1.00 95.56 89 GLU A O 1
ATOM 742 N N . PRO A 1 90 ? -0.757 -7.172 -23.692 1.00 95.62 90 PRO A N 1
ATOM 743 C CA . PRO A 1 90 ? 0.125 -6.309 -22.921 1.00 95.62 90 PRO A CA 1
ATOM 744 C C . PRO A 1 90 ? -0.076 -6.508 -21.406 1.00 95.62 90 PRO A C 1
ATOM 746 O O . PRO A 1 90 ? -1.139 -6.968 -20.974 1.00 95.62 90 PRO A O 1
ATOM 749 N N . PRO A 1 91 ? 0.906 -6.121 -20.569 1.00 96.94 91 PRO A N 1
ATOM 750 C CA . PRO A 1 91 ? 0.725 -6.036 -19.122 1.00 96.94 91 PRO A CA 1
ATOM 751 C C . PRO A 1 91 ? -0.517 -5.221 -18.738 1.00 96.94 91 PRO A C 1
ATOM 753 O O . PRO A 1 91 ? -0.767 -4.143 -19.277 1.00 96.94 91 PRO A O 1
ATOM 756 N N . ARG A 1 92 ? -1.298 -5.730 -17.784 1.00 97.00 92 ARG A N 1
ATOM 757 C CA . ARG A 1 92 ? -2.575 -5.147 -17.357 1.00 97.00 92 ARG A CA 1
ATOM 758 C C . ARG A 1 92 ? -2.458 -4.539 -15.971 1.00 97.00 92 ARG A C 1
ATOM 760 O O . ARG A 1 92 ? -2.012 -5.206 -15.042 1.00 97.00 92 ARG A O 1
ATOM 767 N N . TRP A 1 93 ? -2.941 -3.314 -15.811 1.00 97.56 93 TRP A N 1
ATOM 768 C CA . TRP A 1 93 ? -3.012 -2.648 -14.514 1.00 97.56 93 TRP A CA 1
ATOM 769 C C . TRP A 1 93 ? -4.173 -3.202 -13.695 1.00 97.56 93 TRP A C 1
ATOM 771 O O . TRP A 1 93 ? -5.322 -3.203 -14.134 1.00 97.56 93 TRP A O 1
ATOM 781 N N . LEU A 1 94 ? -3.866 -3.691 -12.498 1.00 97.69 94 LEU A N 1
ATOM 782 C CA . LEU A 1 94 ? -4.832 -4.288 -11.581 1.00 97.69 94 LEU A CA 1
ATOM 783 C C . LEU A 1 94 ? -5.272 -3.332 -10.477 1.00 97.69 94 LEU A C 1
ATOM 785 O O . LEU A 1 94 ? -6.357 -3.536 -9.930 1.00 97.69 94 LEU A O 1
ATOM 789 N N . GLY A 1 95 ? -4.438 -2.350 -10.140 1.00 97.12 95 GLY A N 1
ATOM 790 C CA . GLY A 1 95 ? -4.689 -1.356 -9.104 1.00 97.12 95 GLY A CA 1
ATOM 791 C C . GLY A 1 95 ? -3.445 -0.532 -8.791 1.00 97.12 95 GLY A C 1
ATOM 792 O O . GLY A 1 95 ? -2.333 -0.859 -9.209 1.00 97.12 95 GLY A O 1
ATOM 793 N N . THR A 1 96 ? -3.635 0.531 -8.022 1.00 97.75 96 THR A N 1
ATOM 794 C CA . THR A 1 96 ? -2.567 1.418 -7.556 1.00 97.75 96 THR A CA 1
ATOM 795 C C . THR A 1 96 ? -2.760 1.737 -6.080 1.00 97.75 96 THR A C 1
ATOM 797 O O . THR A 1 96 ? -3.881 1.668 -5.568 1.00 97.75 96 THR A O 1
ATOM 800 N N . ALA A 1 97 ? -1.676 2.099 -5.397 1.00 97.88 97 ALA A N 1
ATOM 801 C CA . ALA A 1 97 ? -1.746 2.579 -4.027 1.00 97.88 97 ALA A CA 1
ATOM 802 C C . ALA A 1 97 ? -0.687 3.643 -3.720 1.00 97.88 97 ALA A C 1
ATOM 804 O O . ALA A 1 97 ? 0.465 3.489 -4.120 1.00 97.88 97 ALA A O 1
ATOM 805 N N . ASP A 1 98 ? -1.044 4.673 -2.954 1.00 96.62 98 ASP A N 1
ATOM 806 C CA . ASP A 1 98 ? -0.044 5.486 -2.257 1.00 96.62 98 ASP A CA 1
ATOM 807 C C . ASP A 1 98 ? 0.446 4.711 -1.039 1.00 96.62 98 ASP A C 1
ATOM 809 O O . ASP A 1 98 ? -0.361 4.314 -0.199 1.00 96.62 98 ASP A O 1
ATOM 813 N N . LYS A 1 99 ? 1.757 4.497 -0.928 1.00 95.81 99 LYS A N 1
ATOM 814 C CA . LYS A 1 99 ? 2.382 3.832 0.217 1.00 95.81 99 LYS A CA 1
ATOM 815 C C . LYS A 1 99 ? 3.048 4.865 1.111 1.00 95.81 99 LYS A C 1
ATOM 817 O O . LYS A 1 99 ? 3.954 5.584 0.697 1.00 95.81 99 LYS A O 1
ATOM 822 N N . ILE A 1 100 ? 2.643 4.891 2.370 1.00 93.38 100 ILE A N 1
ATOM 823 C CA . ILE A 1 100 ? 3.214 5.755 3.399 1.00 93.38 100 ILE A CA 1
ATOM 824 C C . ILE A 1 100 ? 3.776 4.859 4.494 1.00 93.38 100 ILE A C 1
ATOM 826 O O . ILE A 1 100 ? 3.058 4.050 5.075 1.00 93.38 100 ILE A O 1
ATOM 830 N N . ASN A 1 101 ? 5.064 4.998 4.788 1.00 89.56 101 ASN A N 1
ATOM 831 C CA . ASN A 1 101 ? 5.668 4.324 5.931 1.00 89.56 101 ASN A CA 1
ATOM 832 C C . ASN A 1 101 ? 5.611 5.276 7.119 1.00 89.56 101 ASN A C 1
ATOM 834 O O . ASN A 1 101 ? 6.186 6.362 7.067 1.00 89.56 101 ASN A O 1
ATOM 838 N N . LEU A 1 102 ? 4.907 4.880 8.176 1.00 83.88 102 LEU A N 1
ATOM 839 C CA . LEU A 1 102 ? 4.885 5.656 9.403 1.00 83.88 102 LEU A CA 1
ATOM 840 C C . LEU A 1 102 ? 6.184 5.375 10.161 1.00 83.88 102 LEU A C 1
ATOM 842 O O . LEU A 1 102 ? 6.469 4.222 10.497 1.00 83.88 102 LEU A O 1
ATOM 846 N N . GLU A 1 103 ? 6.960 6.420 10.448 1.00 69.94 103 GLU A N 1
ATOM 847 C CA . GLU A 1 103 ? 8.118 6.332 11.340 1.00 69.94 103 GLU A CA 1
ATOM 848 C C . GLU A 1 103 ? 7.637 6.058 12.770 1.00 69.94 103 GLU A C 1
ATOM 850 O O . GLU A 1 103 ? 7.463 6.947 13.598 1.00 69.94 103 GLU A O 1
ATOM 855 N N . SER A 1 104 ? 7.360 4.792 13.057 1.00 62.91 104 SER A N 1
ATOM 856 C CA . SER A 1 104 ? 6.909 4.328 14.360 1.00 62.91 104 SER A CA 1
ATOM 857 C C . SER A 1 104 ? 7.779 3.163 14.825 1.00 62.91 104 SER A C 1
ATOM 859 O O . SER A 1 104 ? 8.489 2.533 14.039 1.00 62.91 104 SER A O 1
ATOM 861 N N . ARG A 1 105 ? 7.721 2.839 16.123 1.00 70.25 105 ARG A N 1
ATOM 862 C CA . ARG A 1 105 ? 8.408 1.654 16.679 1.00 70.25 105 ARG A CA 1
ATOM 863 C C . ARG A 1 105 ? 7.975 0.344 16.008 1.00 70.25 105 ARG A C 1
ATOM 865 O O . ARG A 1 105 ? 8.700 -0.645 16.082 1.00 70.25 105 ARG A O 1
ATOM 872 N N . PHE A 1 106 ? 6.805 0.354 15.381 1.00 72.62 106 PHE A N 1
ATOM 873 C CA . PHE A 1 106 ? 6.198 -0.749 14.659 1.00 72.62 106 PHE A CA 1
ATOM 874 C C . PHE A 1 106 ? 6.283 -0.403 13.171 1.00 72.62 106 PHE A C 1
ATOM 876 O O . PHE A 1 106 ? 5.839 0.681 12.791 1.00 72.62 106 PHE A O 1
ATOM 883 N N . SER A 1 107 ? 6.872 -1.266 12.341 1.00 82.50 107 SER A N 1
ATOM 884 C CA . SER A 1 107 ? 7.073 -1.064 10.893 1.00 82.50 107 SER A CA 1
ATOM 885 C C . SER A 1 107 ? 5.740 -1.000 10.128 1.00 82.50 107 SER A C 1
ATOM 887 O O . SER A 1 107 ? 5.374 -1.908 9.389 1.00 82.50 107 SER A O 1
ATOM 889 N N . THR A 1 108 ? 4.992 0.069 10.374 1.00 90.25 108 THR A N 1
ATOM 890 C CA . THR A 1 108 ? 3.603 0.291 9.981 1.00 90.25 108 THR A CA 1
ATOM 891 C C . THR A 1 108 ? 3.603 0.963 8.622 1.00 90.25 108 THR A C 1
ATOM 893 O O . THR A 1 108 ? 4.176 2.044 8.463 1.00 90.25 108 THR A O 1
ATOM 896 N N . SER A 1 109 ? 2.949 0.339 7.649 1.00 93.81 109 SER A N 1
ATOM 897 C CA . SER A 1 109 ? 2.753 0.913 6.322 1.00 93.81 109 SER A CA 1
ATOM 898 C C . SER A 1 109 ? 1.268 1.138 6.085 1.00 93.81 109 SER A C 1
ATOM 900 O O . SER A 1 109 ? 0.432 0.283 6.373 1.00 93.81 109 SER A O 1
ATOM 902 N N . ILE A 1 110 ? 0.951 2.299 5.538 1.00 96.38 110 ILE A N 1
ATOM 903 C CA . ILE A 1 110 ? -0.387 2.709 5.140 1.00 96.38 110 ILE A CA 1
ATOM 904 C C . ILE A 1 110 ? -0.432 2.672 3.616 1.00 96.38 110 ILE A C 1
ATOM 906 O O . ILE A 1 110 ? 0.484 3.161 2.957 1.00 96.38 110 ILE A O 1
ATOM 910 N N . TYR A 1 111 ? -1.496 2.100 3.071 1.00 97.50 111 TYR A N 1
ATOM 911 C CA . TYR A 1 111 ? -1.764 2.021 1.642 1.00 97.50 111 TYR A CA 1
ATOM 912 C C . TYR A 1 111 ? -3.089 2.710 1.365 1.00 97.50 111 TYR A C 1
ATOM 914 O O . TYR A 1 111 ? -4.097 2.328 1.954 1.00 97.50 111 TYR A O 1
ATOM 922 N N . LEU A 1 112 ? -3.097 3.706 0.487 1.00 97.19 112 LEU A N 1
ATOM 923 C CA . LEU A 1 112 ? -4.312 4.396 0.063 1.00 97.19 112 LEU A CA 1
ATOM 924 C C . LEU A 1 112 ? -4.668 3.960 -1.359 1.00 97.19 112 LEU A C 1
ATOM 926 O O . LEU A 1 112 ? -3.819 4.068 -2.238 1.00 97.19 112 LEU A O 1
ATOM 930 N N . LEU A 1 113 ? -5.877 3.439 -1.578 1.00 97.00 113 LEU A N 1
ATOM 931 C CA . LEU A 1 113 ? -6.300 2.809 -2.832 1.00 97.00 113 LEU A CA 1
ATOM 932 C C . LEU A 1 113 ? -7.573 3.481 -3.387 1.00 97.00 113 LEU A C 1
ATOM 934 O O . LEU A 1 113 ? -8.575 3.536 -2.674 1.00 97.00 113 LEU A O 1
ATOM 938 N N . PRO A 1 114 ? -7.601 3.929 -4.654 1.00 95.94 114 PRO A N 1
ATOM 939 C CA . PRO A 1 114 ? -6.460 4.009 -5.566 1.00 95.94 114 PRO A CA 1
ATOM 940 C C . PRO A 1 114 ? -5.462 5.085 -5.101 1.00 95.94 114 PRO A C 1
ATOM 942 O O . PRO A 1 114 ? -5.792 5.912 -4.251 1.00 95.94 114 PRO A O 1
ATOM 945 N N . GLN A 1 115 ? -4.251 5.096 -5.668 1.00 94.12 115 GLN A N 1
ATOM 946 C CA . GLN A 1 115 ? -3.315 6.201 -5.425 1.00 94.12 115 GLN A CA 1
ATOM 947 C C . GLN A 1 115 ? -3.938 7.522 -5.901 1.00 94.12 115 GLN A C 1
ATOM 949 O O . GLN A 1 115 ? -4.579 7.548 -6.954 1.00 94.12 115 GLN A O 1
ATOM 954 N N . SER A 1 116 ? -3.755 8.604 -5.152 1.00 90.62 116 SER A N 1
ATOM 955 C CA . SER A 1 116 ? -4.277 9.937 -5.469 1.00 90.62 116 SER A CA 1
ATOM 956 C C . SER A 1 116 ? -3.208 11.029 -5.429 1.00 90.62 116 SER A C 1
ATOM 958 O O . SER A 1 116 ? -3.529 12.202 -5.620 1.00 90.62 116 SER A O 1
ATOM 960 N N . SER A 1 117 ? -1.950 10.680 -5.148 1.00 88.69 117 SER A N 1
ATOM 961 C CA . SER A 1 117 ? -0.876 11.661 -4.983 1.00 88.69 117 SER A CA 1
ATOM 962 C C . SER A 1 117 ? -0.268 12.172 -6.290 1.00 88.69 117 SER A C 1
ATOM 964 O O . SER A 1 117 ? 0.381 13.221 -6.274 1.00 88.69 117 SER A O 1
ATOM 966 N N . LEU A 1 118 ? -0.471 11.462 -7.403 1.00 89.31 118 LEU A N 1
ATOM 967 C CA . LEU A 1 118 ? 0.057 11.824 -8.715 1.00 89.31 118 LEU A CA 1
ATOM 968 C C . LEU A 1 118 ? -0.913 11.417 -9.831 1.00 89.31 118 LEU A C 1
ATOM 970 O O . LEU A 1 118 ? -1.688 10.472 -9.697 1.00 89.31 118 LEU A O 1
ATOM 974 N N . GLU A 1 119 ? -0.854 12.097 -10.971 1.00 89.38 119 GLU A N 1
ATOM 975 C CA . GLU A 1 119 ? -1.564 11.651 -12.168 1.00 89.38 119 GLU A CA 1
ATOM 976 C C . GLU A 1 119 ? -0.938 10.360 -12.724 1.00 89.38 119 GLU A C 1
ATOM 978 O O . GLU A 1 119 ? 0.278 10.267 -12.904 1.00 89.38 119 GLU A O 1
ATOM 983 N N . ILE A 1 120 ? -1.764 9.345 -12.998 1.00 89.69 120 ILE A N 1
ATOM 984 C CA . ILE A 1 120 ? -1.285 8.014 -13.404 1.00 89.69 120 ILE A CA 1
ATOM 985 C C . ILE A 1 120 ? -0.570 8.032 -14.764 1.00 89.69 120 ILE A C 1
ATOM 987 O O . ILE A 1 120 ? 0.415 7.317 -14.952 1.00 89.69 120 ILE A O 1
ATOM 991 N N . SER A 1 121 ? -1.003 8.917 -15.666 1.00 91.19 121 SER A N 1
ATOM 992 C CA . SER A 1 121 ? -0.426 9.131 -17.000 1.00 91.19 121 SER A CA 1
ATOM 993 C C . SER A 1 121 ? 1.064 9.493 -16.945 1.00 91.19 121 SER A C 1
ATOM 995 O O . SER A 1 121 ? 1.815 9.191 -17.870 1.00 91.19 121 SER A O 1
ATOM 997 N N . MET A 1 122 ? 1.521 10.079 -15.833 1.00 90.94 122 MET A N 1
ATOM 998 C CA . MET A 1 122 ? 2.909 10.498 -15.633 1.00 90.94 122 MET A CA 1
ATOM 999 C C . MET A 1 122 ? 3.850 9.333 -15.291 1.00 90.94 122 MET A C 1
ATOM 1001 O O . MET A 1 122 ? 5.046 9.394 -15.576 1.00 90.94 122 MET A O 1
ATOM 1005 N N . ILE A 1 123 ? 3.335 8.263 -14.674 1.00 93.19 123 ILE A N 1
ATOM 1006 C CA . ILE A 1 123 ? 4.123 7.071 -14.302 1.00 93.19 123 ILE A CA 1
ATOM 1007 C C . ILE A 1 123 ? 3.933 5.919 -15.287 1.00 93.19 123 ILE A C 1
ATOM 1009 O O . ILE A 1 123 ? 4.829 5.084 -15.444 1.00 93.19 123 ILE A O 1
ATOM 1013 N N . GLU A 1 124 ? 2.792 5.893 -15.973 1.00 94.62 124 GLU A N 1
ATOM 1014 C CA . GLU A 1 124 ? 2.380 4.808 -16.850 1.00 94.62 124 GLU A CA 1
ATOM 1015 C C . GLU A 1 124 ? 3.419 4.452 -17.929 1.00 94.62 124 GLU A C 1
ATOM 1017 O O . GLU A 1 124 ? 3.770 3.273 -18.017 1.00 94.62 124 GLU A O 1
ATOM 1022 N N . PRO A 1 125 ? 4.017 5.400 -18.683 1.00 94.75 125 PRO A N 1
ATOM 1023 C CA . PRO A 1 125 ? 5.003 5.067 -19.713 1.00 94.75 125 PRO A CA 1
ATOM 1024 C C . PRO A 1 125 ? 6.226 4.327 -19.158 1.00 94.75 125 PRO A C 1
ATOM 1026 O O . PRO A 1 125 ? 6.733 3.388 -19.775 1.00 94.75 125 PRO A O 1
ATOM 1029 N N . THR A 1 126 ? 6.693 4.731 -17.973 1.00 95.31 126 THR A N 1
ATOM 1030 C CA . THR A 1 126 ? 7.867 4.128 -17.327 1.00 95.31 126 THR A CA 1
ATOM 1031 C C . THR A 1 126 ? 7.557 2.711 -16.861 1.00 95.31 126 THR A C 1
ATOM 1033 O O . THR A 1 126 ? 8.331 1.790 -17.131 1.00 95.31 126 THR A O 1
ATOM 1036 N N . VAL A 1 127 ? 6.413 2.532 -16.198 1.00 96.75 127 VAL A N 1
ATOM 1037 C CA . VAL A 1 127 ? 5.985 1.238 -15.658 1.00 96.75 127 VAL A CA 1
ATOM 1038 C C . VAL A 1 127 ? 5.621 0.261 -16.777 1.00 96.75 127 VAL A C 1
ATOM 1040 O O . VAL A 1 127 ? 6.057 -0.888 -16.730 1.00 96.75 127 VAL A O 1
ATOM 1043 N N . ASN A 1 128 ? 4.911 0.709 -17.818 1.00 96.75 128 ASN A N 1
ATOM 1044 C CA . ASN A 1 128 ? 4.564 -0.119 -18.975 1.00 96.75 128 ASN A CA 1
ATOM 1045 C C . ASN A 1 128 ? 5.818 -0.594 -19.703 1.00 96.75 128 ASN A C 1
ATOM 1047 O O . ASN A 1 128 ? 5.959 -1.787 -19.952 1.00 96.75 128 ASN A O 1
ATOM 1051 N N . ARG A 1 129 ? 6.775 0.303 -19.980 1.00 96.88 129 ARG A N 1
ATOM 1052 C CA . ARG A 1 129 ? 8.041 -0.086 -20.617 1.00 96.88 129 ARG A CA 1
ATOM 1053 C C . ARG A 1 129 ? 8.784 -1.144 -19.801 1.00 96.88 129 ARG A C 1
ATOM 1055 O O . ARG A 1 129 ? 9.288 -2.110 -20.368 1.00 96.88 129 ARG A O 1
ATOM 1062 N N . PHE A 1 130 ? 8.838 -0.976 -18.480 1.00 97.38 130 PHE A N 1
ATOM 1063 C CA . PHE A 1 130 ? 9.454 -1.958 -17.591 1.00 97.38 130 PHE A CA 1
ATOM 1064 C C . PHE A 1 130 ? 8.718 -3.308 -17.623 1.00 97.38 130 PHE A C 1
ATOM 1066 O O . PHE A 1 130 ? 9.349 -4.343 -17.826 1.00 97.38 130 PHE A O 1
ATOM 1073 N N . ALA A 1 131 ? 7.393 -3.309 -17.475 1.00 97.62 131 ALA A N 1
ATOM 1074 C CA . ALA A 1 131 ? 6.589 -4.528 -17.454 1.00 97.62 131 ALA A CA 1
ATOM 1075 C C . ALA A 1 131 ? 6.611 -5.279 -18.797 1.00 97.62 131 ALA A C 1
ATOM 1077 O O . ALA A 1 131 ? 6.702 -6.506 -18.809 1.00 97.62 131 ALA A O 1
ATOM 1078 N N . THR A 1 132 ? 6.592 -4.560 -19.922 1.00 97.38 132 THR A N 1
ATOM 1079 C CA . THR A 1 132 ? 6.747 -5.147 -21.261 1.00 97.38 132 THR A CA 1
ATOM 1080 C C . THR A 1 132 ? 8.128 -5.770 -21.418 1.00 97.38 132 THR A C 1
ATOM 1082 O O . THR A 1 132 ? 8.234 -6.909 -21.856 1.00 97.38 132 THR A O 1
ATOM 1085 N N . SER A 1 133 ? 9.188 -5.091 -20.970 1.00 96.81 133 SER A N 1
ATOM 1086 C CA . SER A 1 133 ? 10.533 -5.670 -21.000 1.00 96.81 133 SER A CA 1
ATOM 1087 C C . SER A 1 133 ? 10.625 -6.936 -20.139 1.00 96.81 133 SER A C 1
ATOM 1089 O O . SER A 1 133 ? 11.186 -7.939 -20.575 1.00 96.81 133 SER A O 1
ATOM 1091 N N . MET A 1 134 ? 10.011 -6.954 -18.950 1.00 96.50 134 MET A N 1
ATOM 1092 C CA . MET A 1 134 ? 9.912 -8.167 -18.125 1.00 96.50 134 MET A CA 1
ATOM 1093 C C . MET A 1 134 ? 9.221 -9.310 -18.888 1.00 96.50 134 MET A C 1
ATOM 1095 O O . MET A 1 134 ? 9.730 -10.432 -18.910 1.00 96.50 134 MET A O 1
ATOM 1099 N N . GLN A 1 135 ? 8.103 -9.024 -19.563 1.00 97.19 135 GLN A N 1
ATOM 1100 C CA . GLN A 1 135 ? 7.376 -9.993 -20.388 1.00 97.19 135 GLN A CA 1
ATOM 1101 C C . GLN A 1 135 ? 8.228 -10.538 -21.544 1.00 97.19 135 GLN A C 1
ATOM 1103 O O . GLN A 1 135 ? 8.255 -11.744 -21.799 1.00 97.19 135 GLN A O 1
ATOM 1108 N N . GLU A 1 136 ? 8.945 -9.662 -22.248 1.00 96.00 136 GLU A N 1
ATOM 1109 C CA . GLU A 1 136 ? 9.819 -10.024 -23.367 1.00 96.00 136 GLU A CA 1
ATOM 1110 C C . GLU A 1 136 ? 10.954 -10.956 -22.937 1.00 96.00 136 GLU A C 1
ATOM 1112 O O . GLU A 1 136 ? 11.286 -11.881 -23.689 1.00 96.00 136 GLU A O 1
ATOM 1117 N N . ASN A 1 137 ? 11.462 -10.745 -21.718 1.00 95.38 137 ASN A N 1
ATOM 1118 C CA . ASN A 1 137 ? 12.455 -11.573 -21.032 1.00 95.38 137 ASN A CA 1
ATOM 1119 C C . ASN A 1 137 ? 11.863 -12.851 -20.401 1.00 95.38 137 ASN A C 1
ATOM 1121 O O . ASN A 1 137 ? 12.570 -13.590 -19.720 1.00 95.38 137 ASN A O 1
ATOM 1125 N N . GLY A 1 138 ? 10.583 -13.147 -20.643 1.00 94.62 138 GLY A N 1
ATOM 1126 C CA . GLY A 1 138 ? 9.947 -14.412 -20.271 1.00 94.62 138 GLY A CA 1
ATOM 1127 C C . GLY A 1 138 ? 9.214 -14.407 -18.931 1.00 94.62 138 GLY A C 1
ATOM 1128 O O . GLY A 1 138 ? 8.689 -15.449 -18.542 1.00 94.62 138 GLY A O 1
ATOM 1129 N N . TYR A 1 139 ? 9.128 -13.269 -18.238 1.00 97.06 139 TYR A N 1
ATOM 1130 C CA . TYR A 1 139 ? 8.329 -13.169 -17.021 1.00 97.06 139 TYR A CA 1
ATOM 1131 C C . TYR A 1 139 ? 6.825 -13.214 -17.327 1.00 97.06 139 TYR A C 1
ATOM 1133 O O . TYR A 1 139 ? 6.350 -12.591 -18.277 1.00 97.06 139 TYR A O 1
ATOM 1141 N N . PHE A 1 140 ? 6.059 -13.912 -16.491 1.00 97.12 140 PHE A N 1
ATOM 1142 C CA . PHE A 1 140 ? 4.599 -13.905 -16.519 1.00 97.12 140 PHE A CA 1
ATOM 1143 C C . PHE A 1 140 ? 4.048 -14.105 -15.104 1.00 97.12 140 PHE A C 1
ATOM 1145 O O . PHE A 1 140 ? 4.644 -14.812 -14.295 1.00 97.12 140 PHE A O 1
ATOM 1152 N N . GLY A 1 141 ? 2.903 -13.492 -14.807 1.00 97.81 141 GLY A N 1
ATOM 1153 C CA . GLY A 1 141 ? 2.265 -13.534 -13.490 1.00 97.81 141 GLY A CA 1
ATOM 1154 C C . GLY A 1 141 ? 2.081 -12.154 -12.859 1.00 97.81 141 GLY A C 1
ATOM 1155 O O . GLY A 1 141 ? 2.154 -11.124 -13.530 1.00 97.81 141 GLY A O 1
ATOM 1156 N N . TYR A 1 142 ? 1.793 -12.134 -11.558 1.00 98.50 142 TYR A N 1
ATOM 1157 C CA . TYR A 1 142 ? 1.585 -10.898 -10.799 1.00 98.50 142 TYR A CA 1
ATOM 1158 C C . TYR A 1 142 ? 2.882 -10.115 -10.646 1.00 98.50 142 TYR A C 1
ATOM 1160 O O . TYR A 1 142 ? 3.920 -10.688 -10.345 1.00 98.50 142 TYR A O 1
ATOM 1168 N N . LEU A 1 143 ? 2.826 -8.803 -10.821 1.00 98.31 143 LEU A N 1
ATOM 1169 C CA . LEU A 1 143 ? 3.977 -7.924 -10.677 1.00 98.31 143 LEU A CA 1
ATOM 1170 C C . LEU A 1 143 ? 3.542 -6.677 -9.920 1.00 98.31 143 LEU A C 1
ATOM 1172 O O . LEU A 1 143 ? 2.629 -5.982 -10.353 1.00 98.31 143 LEU A O 1
ATOM 1176 N N . SER A 1 144 ? 4.194 -6.362 -8.805 1.00 98.12 144 SER A N 1
ATOM 1177 C CA . SER A 1 144 ? 4.033 -5.053 -8.168 1.00 98.12 144 SER A CA 1
ATOM 1178 C C . SER A 1 144 ? 5.320 -4.247 -8.266 1.00 98.12 144 SER A C 1
ATOM 1180 O O . SER A 1 144 ? 6.401 -4.770 -8.008 1.00 98.12 144 SER A O 1
ATOM 1182 N N . VAL A 1 145 ? 5.204 -2.974 -8.631 1.00 97.75 145 VAL A N 1
ATOM 1183 C CA . VAL A 1 145 ? 6.334 -2.051 -8.784 1.00 97.75 145 VAL A CA 1
ATOM 1184 C C . VAL A 1 145 ? 6.136 -0.877 -7.836 1.00 97.75 145 VAL A C 1
ATOM 1186 O O . VAL A 1 145 ? 5.114 -0.201 -7.891 1.00 97.75 145 VAL A O 1
ATOM 1189 N N . GLU A 1 146 ? 7.103 -0.642 -6.955 1.00 96.50 146 GLU A N 1
ATOM 1190 C CA . GLU A 1 146 ? 7.139 0.515 -6.062 1.00 96.50 146 GLU A CA 1
ATOM 1191 C C . GLU A 1 146 ? 7.961 1.635 -6.705 1.00 96.50 146 GLU A C 1
ATOM 1193 O O . GLU A 1 146 ? 9.170 1.508 -6.910 1.00 96.50 146 GLU A O 1
ATOM 1198 N N . CYS A 1 147 ? 7.290 2.735 -7.024 1.00 95.69 147 CYS A N 1
ATOM 1199 C CA . CYS A 1 147 ? 7.834 3.920 -7.661 1.00 95.69 147 CYS A CA 1
ATOM 1200 C C . CYS A 1 147 ? 7.997 5.050 -6.641 1.00 95.69 147 CYS A C 1
ATOM 1202 O O . CYS A 1 147 ? 7.019 5.540 -6.077 1.00 95.69 147 CYS A O 1
ATOM 1204 N N . TYR A 1 148 ? 9.227 5.515 -6.452 1.00 94.25 148 TYR A N 1
ATOM 1205 C CA . TYR A 1 148 ? 9.532 6.747 -5.738 1.00 94.25 148 TYR A CA 1
ATOM 1206 C C . TYR A 1 148 ? 9.555 7.918 -6.709 1.00 94.25 148 TYR A C 1
ATOM 1208 O O . TYR A 1 148 ? 10.387 7.984 -7.615 1.00 94.25 148 TYR A O 1
ATOM 1216 N N . CYS A 1 149 ? 8.619 8.834 -6.513 1.00 93.44 149 CYS A N 1
ATOM 1217 C CA . CYS A 1 149 ? 8.343 9.942 -7.405 1.00 93.44 149 CYS A CA 1
ATOM 1218 C C . CYS A 1 149 ? 8.668 11.260 -6.703 1.00 93.44 149 CYS A C 1
ATOM 1220 O O . CYS A 1 149 ? 8.237 11.487 -5.572 1.00 93.44 149 CYS A O 1
ATOM 1222 N N . TYR A 1 150 ? 9.408 12.148 -7.360 1.00 91.94 150 TYR A N 1
ATOM 1223 C CA . TYR A 1 150 ? 9.652 13.501 -6.860 1.00 91.94 150 TYR A CA 1
ATOM 1224 C C . TYR A 1 150 ? 9.874 14.480 -8.012 1.00 91.94 150 TYR A C 1
ATOM 1226 O O . TYR A 1 150 ? 10.334 14.096 -9.084 1.00 91.94 150 TYR A O 1
ATOM 1234 N N . VAL A 1 151 ? 9.572 15.757 -7.784 1.00 86.56 151 VAL A N 1
ATOM 1235 C CA . VAL A 1 151 ? 9.848 16.821 -8.757 1.00 86.56 151 VAL A CA 1
ATOM 1236 C C . VAL A 1 151 ? 11.235 17.394 -8.489 1.00 86.56 151 VAL A C 1
ATOM 1238 O O . VAL A 1 151 ? 11.534 17.851 -7.381 1.00 86.56 151 VAL A O 1
ATOM 1241 N N . GLN A 1 152 ? 12.097 17.365 -9.500 1.00 83.50 152 GLN A N 1
ATOM 1242 C CA . GLN A 1 152 ? 13.414 17.978 -9.436 1.00 83.50 152 GLN A CA 1
ATOM 1243 C C . GLN A 1 152 ? 13.287 19.492 -9.648 1.00 83.50 152 GLN A C 1
ATOM 1245 O O . GLN A 1 152 ? 12.966 19.950 -10.739 1.00 83.50 152 GLN A O 1
ATOM 1250 N N . LYS A 1 153 ? 13.571 20.275 -8.598 1.00 76.62 153 LYS A N 1
ATOM 1251 C CA . LYS A 1 153 ? 13.342 21.733 -8.572 1.00 76.62 153 LYS A CA 1
ATOM 1252 C C . LYS A 1 153 ? 14.052 22.529 -9.669 1.00 76.62 153 LYS A C 1
ATOM 1254 O O . LYS A 1 153 ? 13.561 23.578 -10.044 1.00 76.62 153 LYS A O 1
ATOM 1259 N N . THR A 1 154 ? 15.209 22.073 -10.140 1.00 73.50 154 THR A N 1
ATOM 1260 C CA . THR A 1 154 ? 15.992 22.799 -11.152 1.00 73.50 154 THR A CA 1
ATOM 1261 C C . THR A 1 154 ? 15.383 22.735 -12.549 1.00 73.50 154 THR A C 1
ATOM 1263 O O . THR A 1 154 ? 15.657 23.614 -13.352 1.00 73.50 154 THR A O 1
ATOM 1266 N N . GLU A 1 155 ? 14.590 21.702 -12.844 1.00 72.12 155 GLU A N 1
ATOM 1267 C CA . GLU A 1 155 ? 14.086 21.413 -14.197 1.00 72.12 155 GLU A CA 1
ATOM 1268 C C . GLU A 1 155 ? 12.557 21.258 -14.235 1.00 72.12 155 GLU A C 1
ATOM 1270 O O . GLU A 1 155 ? 12.007 20.916 -15.275 1.00 72.12 155 GLU A O 1
ATOM 1275 N N . GLU A 1 156 ? 11.883 21.410 -13.087 1.00 80.44 156 GLU A N 1
ATOM 1276 C CA . GLU A 1 156 ? 10.455 21.101 -12.876 1.00 80.44 156 GLU A CA 1
ATOM 1277 C C . GLU A 1 156 ? 10.029 19.725 -13.414 1.00 80.44 156 GLU A C 1
ATOM 1279 O O . GLU A 1 156 ? 8.867 19.450 -13.705 1.00 80.44 156 GLU A O 1
ATOM 1284 N N . LYS A 1 157 ? 10.995 18.812 -13.506 1.00 86.19 157 LYS A N 1
ATOM 1285 C CA . LYS A 1 157 ? 10.815 17.501 -14.104 1.00 86.19 157 LYS A CA 1
ATOM 1286 C C . LYS A 1 157 ? 10.431 16.487 -13.042 1.00 86.19 157 LYS A C 1
ATOM 1288 O O . LYS A 1 157 ? 11.112 16.350 -12.020 1.00 86.19 157 LYS A O 1
ATOM 1293 N N . LEU A 1 158 ? 9.367 15.734 -13.303 1.00 88.50 158 LEU A N 1
ATOM 1294 C CA . LEU A 1 158 ? 9.036 14.561 -12.507 1.00 88.50 158 LEU A CA 1
ATOM 1295 C C . LEU A 1 158 ? 10.084 13.468 -12.746 1.00 88.50 158 LEU A C 1
ATOM 1297 O O . LEU A 1 158 ? 10.293 13.010 -13.870 1.00 88.50 158 LEU A O 1
ATOM 1301 N N . ILE A 1 159 ? 10.712 13.021 -11.666 1.00 91.38 159 ILE A N 1
ATOM 1302 C CA . ILE A 1 159 ? 11.594 11.864 -11.653 1.00 91.38 159 ILE A CA 1
ATOM 1303 C C .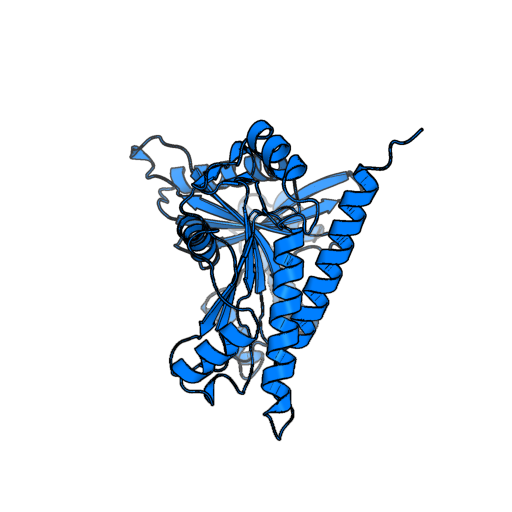 ILE A 1 159 ? 10.837 10.691 -11.038 1.00 91.38 159 ILE A C 1
ATOM 1305 O O . ILE A 1 159 ? 10.334 10.790 -9.918 1.00 91.38 159 ILE A O 1
ATOM 1309 N N . VAL A 1 160 ? 10.788 9.578 -11.770 1.00 93.00 160 VAL A N 1
ATOM 1310 C CA . VAL A 1 160 ? 10.181 8.312 -11.341 1.00 93.00 160 VAL A CA 1
ATOM 1311 C C . VAL A 1 160 ? 11.294 7.280 -11.190 1.00 93.00 160 VAL A C 1
ATOM 1313 O O . VAL A 1 160 ? 11.891 6.847 -12.175 1.00 93.00 160 VAL A O 1
ATOM 1316 N N . LEU A 1 161 ? 11.592 6.893 -9.952 1.00 92.69 161 LEU A N 1
ATOM 1317 C CA . LEU A 1 161 ? 12.571 5.857 -9.629 1.00 92.69 161 LEU A CA 1
ATOM 1318 C C . LEU A 1 161 ? 11.844 4.570 -9.244 1.00 92.69 161 LEU A C 1
ATOM 1320 O O . LEU A 1 161 ? 11.001 4.583 -8.353 1.00 92.69 161 LEU A O 1
ATOM 1324 N N . MET A 1 162 ? 12.190 3.443 -9.861 1.00 92.38 162 MET A N 1
ATOM 1325 C CA . MET A 1 162 ? 11.744 2.133 -9.377 1.00 92.38 162 MET A CA 1
ATOM 1326 C C . MET A 1 162 ? 12.622 1.733 -8.185 1.00 92.38 162 MET A C 1
ATOM 1328 O O . MET A 1 162 ? 13.846 1.681 -8.319 1.00 92.38 162 MET A O 1
ATOM 1332 N N . LEU A 1 163 ? 12.005 1.513 -7.023 1.00 89.69 163 LEU A N 1
ATOM 1333 C CA . LEU A 1 163 ? 12.700 1.131 -5.792 1.00 89.69 163 LEU A CA 1
ATOM 1334 C C . LEU A 1 163 ? 12.638 -0.374 -5.558 1.00 89.69 163 LEU A C 1
ATOM 1336 O O . LEU A 1 163 ? 13.668 -1.032 -5.481 1.00 89.69 163 LEU A O 1
ATOM 1340 N N . ASN A 1 164 ? 11.424 -0.916 -5.460 1.00 91.75 164 ASN A N 1
ATOM 1341 C CA . ASN A 1 164 ? 11.202 -2.328 -5.176 1.00 91.75 164 ASN A CA 1
ATOM 1342 C C . ASN A 1 164 ? 10.339 -2.949 -6.267 1.00 91.75 164 ASN A C 1
ATOM 1344 O O . ASN A 1 164 ? 9.359 -2.356 -6.721 1.00 91.75 164 ASN A O 1
ATOM 1348 N N . ILE A 1 165 ? 10.701 -4.164 -6.665 1.00 94.69 165 ILE A N 1
ATOM 1349 C CA . ILE A 1 165 ? 9.974 -4.958 -7.648 1.00 94.69 165 ILE A CA 1
ATOM 1350 C C . ILE A 1 165 ? 9.581 -6.265 -6.968 1.00 94.69 165 ILE A C 1
ATOM 1352 O O . ILE A 1 165 ? 10.423 -6.958 -6.399 1.00 94.69 165 ILE A O 1
ATOM 1356 N N . TYR A 1 166 ? 8.299 -6.601 -7.038 1.00 96.75 166 TYR A N 1
ATOM 1357 C CA . TYR A 1 166 ? 7.721 -7.793 -6.432 1.00 96.75 166 TYR A CA 1
ATOM 1358 C C . TYR A 1 166 ? 7.152 -8.685 -7.543 1.00 96.75 166 TYR A C 1
ATOM 1360 O O . TYR A 1 166 ? 5.990 -8.516 -7.920 1.00 96.75 166 TYR A O 1
ATOM 1368 N N . PRO A 1 167 ? 7.960 -9.599 -8.115 1.00 96.00 167 PRO A N 1
ATOM 1369 C CA . PRO A 1 167 ? 7.540 -10.512 -9.177 1.00 96.00 167 PRO A CA 1
ATOM 1370 C C . PRO A 1 167 ? 6.777 -11.716 -8.594 1.00 96.00 167 PRO A C 1
ATOM 1372 O O . PRO A 1 167 ? 7.163 -12.870 -8.760 1.00 96.00 167 PRO A O 1
ATOM 1375 N N . TYR A 1 168 ? 5.739 -11.430 -7.811 1.00 96.00 168 TYR A N 1
ATOM 1376 C CA . TYR A 1 168 ? 4.859 -12.400 -7.168 1.00 96.00 168 TYR A CA 1
ATOM 1377 C C . TYR A 1 168 ? 3.574 -11.700 -6.702 1.00 96.00 168 TYR A C 1
ATOM 1379 O O . TYR A 1 168 ? 3.430 -10.480 -6.806 1.00 96.00 168 TYR A O 1
ATOM 1387 N N . TYR A 1 169 ? 2.631 -12.469 -6.156 1.00 97.56 169 TYR A N 1
ATOM 1388 C CA . TYR A 1 169 ? 1.418 -11.929 -5.544 1.00 97.56 169 TYR A CA 1
ATOM 1389 C C . TYR A 1 169 ? 1.750 -11.185 -4.239 1.00 97.56 169 TYR A C 1
ATOM 1391 O O . TYR A 1 169 ? 1.905 -11.795 -3.181 1.00 97.56 169 TYR A O 1
ATOM 1399 N N . SER A 1 170 ? 1.940 -9.868 -4.328 1.00 96.12 170 SER A N 1
ATOM 1400 C CA . SER A 1 170 ? 2.380 -9.041 -3.201 1.00 96.12 170 SER A CA 1
ATOM 1401 C C . SER A 1 170 ? 1.258 -8.762 -2.190 1.00 96.12 170 SER A C 1
ATOM 1403 O O . SER A 1 170 ? 0.071 -8.901 -2.484 1.00 96.12 170 SER A O 1
ATOM 1405 N N . TYR A 1 171 ? 1.619 -8.279 -0.998 1.00 93.00 171 TYR A N 1
ATOM 1406 C CA . TYR A 1 171 ? 0.628 -7.782 -0.036 1.00 93.00 171 TYR A CA 1
ATOM 1407 C C . TYR A 1 171 ? -0.200 -6.616 -0.595 1.00 93.00 171 TYR A C 1
ATOM 1409 O O . TYR A 1 171 ? -1.393 -6.527 -0.339 1.00 93.00 171 TYR A O 1
ATOM 1417 N N . THR A 1 172 ? 0.393 -5.729 -1.398 1.00 95.31 172 THR A N 1
ATOM 1418 C CA . THR A 1 172 ? -0.374 -4.638 -2.016 1.00 95.31 172 THR A CA 1
ATOM 1419 C C . THR A 1 172 ? -1.381 -5.174 -3.033 1.00 95.31 172 THR A C 1
ATOM 1421 O O . THR A 1 172 ? -2.509 -4.687 -3.089 1.00 95.31 172 THR A O 1
ATOM 1424 N N . GLN A 1 173 ? -1.010 -6.216 -3.786 1.00 97.25 173 GLN A N 1
ATOM 1425 C CA . GLN A 1 173 ? -1.929 -6.909 -4.689 1.00 97.25 173 GLN A CA 1
ATOM 1426 C C . GLN A 1 173 ? -3.111 -7.518 -3.920 1.00 97.25 173 GLN A C 1
ATOM 1428 O O . GLN A 1 173 ? -4.252 -7.396 -4.366 1.00 97.25 173 GLN A O 1
ATOM 1433 N N . SER A 1 174 ? -2.873 -8.094 -2.737 1.00 96.25 174 SER A N 1
ATOM 1434 C CA . SER A 1 174 ? -3.959 -8.627 -1.907 1.00 96.25 174 SER A CA 1
ATOM 1435 C C . SER A 1 174 ? -4.927 -7.544 -1.427 1.00 96.25 174 SER A C 1
ATOM 1437 O O . SER A 1 174 ? -6.132 -7.780 -1.406 1.00 96.25 174 SER A O 1
ATOM 1439 N N . TYR A 1 175 ? -4.449 -6.330 -1.130 1.00 96.31 175 TYR A N 1
ATOM 1440 C CA . TYR A 1 175 ? -5.323 -5.197 -0.797 1.00 96.31 175 TYR A CA 1
ATOM 1441 C C . TYR A 1 175 ? -6.139 -4.711 -1.997 1.00 96.31 175 TYR A C 1
ATOM 1443 O O . TYR A 1 175 ? -7.310 -4.370 -1.844 1.00 96.31 175 TYR A O 1
ATOM 1451 N N . VAL A 1 176 ? -5.549 -4.708 -3.194 1.00 97.12 176 VAL A N 1
ATOM 1452 C CA . VAL A 1 176 ? -6.247 -4.375 -4.445 1.00 97.12 176 VAL A CA 1
ATOM 1453 C C . VAL A 1 176 ? -7.370 -5.374 -4.733 1.00 97.12 176 VAL A C 1
ATOM 1455 O O . VAL A 1 176 ? -8.478 -4.972 -5.089 1.00 97.12 176 VAL A O 1
ATOM 1458 N N . ASP A 1 177 ? -7.116 -6.670 -4.568 1.00 96.62 177 ASP A N 1
ATOM 1459 C CA . ASP A 1 177 ? -8.137 -7.691 -4.810 1.00 96.62 177 ASP A CA 1
ATOM 1460 C C . ASP A 1 177 ? -9.176 -7.738 -3.687 1.00 96.62 177 ASP A C 1
ATOM 1462 O O . ASP A 1 177 ? -10.367 -7.879 -3.969 1.00 96.62 177 ASP A O 1
ATOM 1466 N N . TRP A 1 178 ? -8.764 -7.509 -2.435 1.00 95.62 178 TRP A N 1
ATOM 1467 C CA . TRP A 1 178 ? -9.690 -7.276 -1.327 1.00 95.62 178 TRP A CA 1
ATOM 1468 C C . TRP A 1 178 ? -10.615 -6.095 -1.621 1.00 95.62 178 TRP A C 1
ATOM 1470 O O . TRP A 1 178 ? -11.814 -6.210 -1.402 1.00 95.62 178 TRP A O 1
ATOM 1480 N N . MET A 1 179 ? -10.093 -4.989 -2.155 1.00 95.50 179 MET A N 1
ATOM 1481 C CA . MET A 1 179 ? -10.893 -3.817 -2.503 1.00 95.50 179 MET A CA 1
ATOM 1482 C C . MET A 1 179 ? -11.959 -4.164 -3.548 1.00 95.50 179 MET A C 1
ATOM 1484 O O . MET A 1 179 ? -13.137 -3.882 -3.335 1.00 95.50 179 MET A O 1
ATOM 1488 N N . LYS A 1 180 ? -11.577 -4.847 -4.637 1.00 95.62 180 LYS A N 1
ATOM 1489 C CA . LYS A 1 180 ? -12.524 -5.329 -5.664 1.00 95.62 180 LYS A CA 1
ATOM 1490 C C . LYS A 1 180 ? -13.594 -6.235 -5.060 1.00 95.62 180 LYS A C 1
ATOM 1492 O O . LYS A 1 180 ? -14.780 -6.047 -5.319 1.00 95.62 180 LYS A O 1
ATOM 1497 N N . PHE A 1 181 ? -13.182 -7.180 -4.216 1.00 95.00 181 PHE A N 1
ATOM 1498 C CA . PHE A 1 181 ? -14.090 -8.086 -3.517 1.00 95.00 181 PHE A CA 1
ATOM 1499 C C . PHE A 1 181 ? -15.057 -7.334 -2.593 1.00 95.00 181 PHE A C 1
ATOM 1501 O O . PHE A 1 181 ? -16.269 -7.558 -2.642 1.00 95.00 181 PHE A O 1
ATOM 1508 N N . ALA A 1 182 ? -14.534 -6.419 -1.775 1.00 93.75 182 ALA A N 1
ATOM 1509 C CA . ALA A 1 182 ? -15.297 -5.660 -0.796 1.00 93.75 182 ALA A CA 1
ATOM 1510 C C . ALA A 1 182 ? -16.397 -4.849 -1.478 1.00 93.75 182 ALA A C 1
ATOM 1512 O O . ALA A 1 182 ? -17.535 -4.880 -1.015 1.00 93.75 182 ALA A O 1
ATOM 1513 N N . ILE A 1 183 ? -16.086 -4.205 -2.607 1.00 93.75 183 ILE A N 1
ATOM 1514 C CA . ILE A 1 183 ? -17.026 -3.356 -3.351 1.00 93.75 183 ILE A CA 1
ATOM 1515 C C . ILE A 1 183 ? -17.847 -4.107 -4.407 1.00 93.75 183 ILE A C 1
ATOM 1517 O O . ILE A 1 183 ? -18.642 -3.473 -5.097 1.00 93.75 183 ILE A O 1
ATOM 1521 N N . GLY A 1 184 ? -17.631 -5.422 -4.552 1.00 92.31 184 GLY A N 1
ATOM 1522 C CA . GLY A 1 184 ? -18.255 -6.250 -5.590 1.00 92.31 184 GLY A CA 1
ATOM 1523 C C . GLY A 1 184 ? -17.942 -5.795 -7.017 1.00 92.31 184 GLY A C 1
ATOM 1524 O O . GLY A 1 184 ? -18.712 -6.067 -7.926 1.00 92.31 184 GLY A O 1
ATOM 1525 N N . GLY A 1 185 ? -16.847 -5.063 -7.209 1.00 92.44 185 GLY A N 1
ATOM 1526 C CA . GLY A 1 185 ? -16.637 -4.231 -8.385 1.00 92.44 185 GLY A CA 1
ATOM 1527 C C . GLY A 1 185 ? -15.260 -4.380 -9.015 1.00 92.44 185 GLY A C 1
ATOM 1528 O O . GLY A 1 185 ? -14.556 -5.371 -8.815 1.00 92.44 185 GLY A O 1
ATOM 1529 N N . LEU A 1 186 ? -14.878 -3.390 -9.820 1.00 94.56 186 LEU A N 1
ATOM 1530 C CA . LEU A 1 186 ? -13.706 -3.462 -10.694 1.00 94.56 186 LEU A CA 1
ATOM 1531 C C . LEU A 1 186 ? -12.817 -2.226 -10.553 1.00 94.56 186 LEU A C 1
ATOM 1533 O O . LEU A 1 186 ? -13.242 -1.166 -10.096 1.00 94.56 186 LEU A O 1
ATOM 1537 N N . TYR A 1 187 ? -11.565 -2.373 -10.978 1.00 95.81 187 TYR A N 1
ATOM 1538 C CA . TYR A 1 187 ? -10.630 -1.262 -11.112 1.00 95.81 187 TYR A CA 1
ATOM 1539 C C . TYR A 1 187 ? -10.612 -0.775 -12.564 1.00 95.81 187 TYR A C 1
ATOM 1541 O O . TYR A 1 187 ? -10.329 -1.548 -13.480 1.00 95.81 187 TYR A O 1
ATOM 1549 N N . ASN A 1 188 ? -10.905 0.506 -12.767 1.00 93.81 188 ASN A N 1
ATOM 1550 C CA . ASN A 1 188 ? -10.755 1.196 -14.038 1.00 93.81 188 ASN A CA 1
ATOM 1551 C C . ASN A 1 188 ? -9.381 1.876 -14.081 1.00 93.81 188 ASN A C 1
ATOM 1553 O O . ASN A 1 188 ? -9.177 2.918 -13.455 1.00 93.81 188 ASN A O 1
ATOM 1557 N N . HIS A 1 189 ? -8.453 1.299 -14.846 1.00 89.88 189 HIS A N 1
ATOM 1558 C CA . HIS A 1 189 ? -7.091 1.819 -14.958 1.00 89.88 189 HIS A CA 1
ATOM 1559 C C . HIS A 1 189 ? -7.020 3.182 -15.661 1.00 89.88 189 HIS A C 1
ATOM 1561 O O . HIS A 1 189 ? -6.233 4.022 -15.244 1.00 89.88 189 HIS A O 1
ATOM 1567 N N . GLN A 1 190 ? -7.865 3.437 -16.670 1.00 89.31 190 GLN A N 1
ATOM 1568 C CA . GLN A 1 190 ? -7.821 4.677 -17.461 1.00 89.31 190 GLN A CA 1
ATOM 1569 C C . GLN A 1 190 ? -8.110 5.906 -16.600 1.00 89.31 190 GLN A C 1
ATOM 1571 O O . GLN A 1 190 ? -7.517 6.961 -16.788 1.00 89.31 190 GLN A O 1
ATOM 1576 N N . LYS A 1 191 ? -9.027 5.753 -15.639 1.00 89.75 191 LYS A N 1
ATOM 1577 C CA . LYS A 1 191 ? -9.395 6.811 -14.692 1.00 89.75 191 LYS A CA 1
ATOM 1578 C C . LYS A 1 191 ? -8.702 6.679 -13.341 1.00 89.75 191 LYS A C 1
ATOM 1580 O O . LYS A 1 191 ? -8.866 7.552 -12.499 1.00 89.75 191 LYS A O 1
ATOM 1585 N N . ASN A 1 192 ? -7.953 5.598 -13.123 1.00 93.25 192 ASN A N 1
ATOM 1586 C CA . ASN A 1 192 ? -7.381 5.236 -11.831 1.00 93.25 192 ASN A CA 1
ATOM 1587 C C . ASN A 1 192 ? -8.432 5.209 -10.699 1.00 93.25 192 ASN A C 1
ATOM 1589 O O . ASN A 1 192 ? -8.271 5.846 -9.662 1.00 93.25 192 ASN A O 1
ATOM 1593 N N . GLN A 1 193 ? -9.530 4.479 -10.906 1.00 93.62 193 GLN A N 1
ATOM 1594 C CA . GLN A 1 193 ? -10.687 4.465 -10.002 1.00 93.62 193 GLN A CA 1
ATOM 1595 C C . GLN A 1 193 ? -11.153 3.045 -9.691 1.00 93.62 193 GLN A C 1
ATOM 1597 O O . GLN A 1 193 ? -11.167 2.182 -10.566 1.00 93.62 193 GLN A O 1
ATOM 1602 N N . PHE A 1 194 ? -11.604 2.813 -8.459 1.00 94.44 194 PHE A N 1
ATOM 1603 C CA . PHE A 1 194 ? -12.366 1.615 -8.109 1.00 94.44 194 PHE A CA 1
ATOM 1604 C C . PHE A 1 194 ? -13.859 1.918 -8.191 1.00 94.44 194 PHE A C 1
ATOM 1606 O O . PHE A 1 194 ? -14.316 2.903 -7.617 1.00 94.44 194 PHE A O 1
ATOM 1613 N N . LEU A 1 195 ? -14.607 1.070 -8.894 1.00 92.81 195 LEU A N 1
ATOM 1614 C CA . LEU A 1 195 ? -16.033 1.245 -9.155 1.00 92.81 195 LEU A CA 1
ATOM 1615 C C . LEU A 1 195 ? -16.814 0.086 -8.537 1.00 92.81 195 LEU A C 1
ATOM 1617 O O . LEU A 1 195 ? -16.554 -1.068 -8.871 1.00 92.81 195 LEU A O 1
ATOM 1621 N N . SER A 1 196 ? -17.746 0.399 -7.637 1.00 90.12 196 SER A N 1
ATOM 1622 C CA . SER A 1 196 ? -18.663 -0.558 -7.007 1.00 90.12 196 SER A CA 1
ATOM 1623 C C . SER A 1 196 ? -19.761 -1.017 -7.968 1.00 90.12 196 SER A C 1
ATOM 1625 O O . SER A 1 196 ? -20.153 -0.277 -8.868 1.00 90.12 196 SER A O 1
ATOM 1627 N N . ASP A 1 197 ? -20.299 -2.210 -7.711 1.00 85.62 197 ASP A N 1
ATOM 1628 C CA . ASP A 1 197 ? -21.503 -2.764 -8.349 1.00 85.62 197 ASP A CA 1
ATOM 1629 C C . ASP A 1 197 ? -22.829 -2.122 -7.896 1.00 85.62 197 ASP A C 1
ATOM 1631 O O . ASP A 1 197 ? -23.886 -2.449 -8.437 1.00 85.62 197 ASP A O 1
ATOM 1635 N N . ILE A 1 198 ? -22.806 -1.217 -6.912 1.00 79.75 198 ILE A N 1
ATOM 1636 C CA . ILE A 1 198 ? -24.020 -0.558 -6.418 1.00 79.75 198 ILE A CA 1
ATOM 1637 C C . ILE A 1 198 ? -24.535 0.435 -7.464 1.00 79.75 198 ILE A C 1
ATOM 1639 O O . ILE A 1 198 ? -23.792 1.300 -7.928 1.00 79.75 198 ILE A O 1
ATOM 1643 N N . ALA A 1 199 ? -25.831 0.350 -7.781 1.00 65.12 199 ALA A N 1
ATOM 1644 C CA . ALA A 1 199 ? -26.498 1.317 -8.645 1.00 65.12 199 ALA A CA 1
ATOM 1645 C C . ALA A 1 199 ? -26.380 2.733 -8.059 1.00 65.12 199 ALA A C 1
ATOM 1647 O O . ALA A 1 199 ? -26.781 2.983 -6.920 1.00 65.12 199 ALA A O 1
ATOM 1648 N N . ALA A 1 200 ? -25.839 3.665 -8.846 1.00 62.44 200 ALA A N 1
ATOM 1649 C CA . ALA A 1 200 ? -25.884 5.077 -8.495 1.00 62.44 200 ALA A CA 1
ATOM 1650 C C . ALA A 1 200 ? -27.351 5.523 -8.458 1.00 62.44 200 ALA A C 1
ATOM 1652 O O . ALA A 1 200 ? -28.064 5.374 -9.449 1.00 62.44 200 ALA A O 1
ATOM 1653 N N . VAL A 1 201 ? -27.796 6.075 -7.328 1.00 60.28 201 VAL A N 1
ATOM 1654 C CA . VAL A 1 201 ? -29.136 6.667 -7.230 1.00 60.28 201 VAL A CA 1
ATOM 1655 C C . VAL A 1 201 ?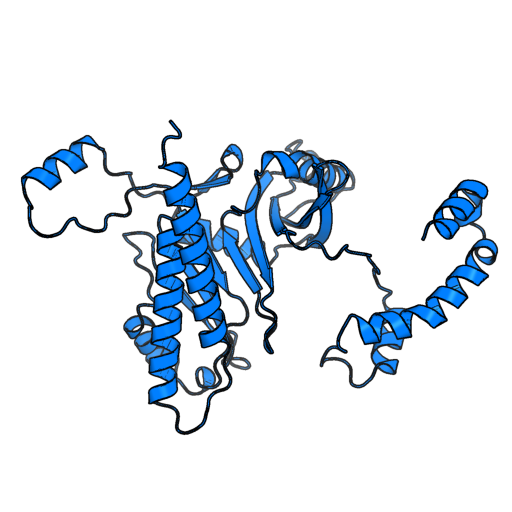 -29.196 7.851 -8.191 1.00 60.28 201 VAL A C 1
ATOM 1657 O O . VAL A 1 201 ? -28.329 8.738 -8.142 1.00 60.28 201 VAL A O 1
ATOM 1660 N N . SER A 1 202 ? -30.187 7.846 -9.085 1.00 52.59 202 SER A N 1
ATOM 1661 C CA . SER A 1 202 ? -30.317 8.864 -10.127 1.00 52.59 202 SER A CA 1
ATOM 1662 C C . SER A 1 202 ? -30.605 10.237 -9.518 1.00 52.59 202 SER A C 1
ATOM 1664 O O . SER A 1 202 ? -31.275 10.360 -8.493 1.00 52.59 202 SER A O 1
ATOM 1666 N N . GLU A 1 203 ? -30.131 11.305 -10.159 1.00 54.16 203 GLU A N 1
ATOM 1667 C CA . GLU A 1 203 ? -30.346 12.678 -9.679 1.00 54.16 203 GLU A CA 1
ATOM 1668 C C . GLU A 1 203 ? -31.845 13.042 -9.578 1.00 54.16 203 GLU A C 1
ATOM 1670 O O . GLU A 1 203 ? -32.257 13.841 -8.738 1.00 54.16 203 GLU A O 1
ATOM 1675 N N . TYR A 1 204 ? -32.681 12.395 -10.395 1.00 51.50 204 TYR A N 1
ATOM 1676 C CA . TYR A 1 204 ? -34.138 12.515 -10.368 1.00 51.50 204 TYR A CA 1
ATOM 1677 C C . TYR A 1 204 ? -34.765 11.899 -9.104 1.00 51.50 204 TYR A C 1
ATOM 1679 O O . TYR A 1 204 ? -35.650 12.501 -8.491 1.00 51.50 204 TYR A O 1
ATOM 1687 N N . GLU A 1 205 ? -34.288 10.729 -8.673 1.00 54.50 205 GLU A N 1
ATOM 1688 C CA . GLU A 1 205 ? -34.733 10.080 -7.432 1.00 54.50 205 GLU A CA 1
ATOM 1689 C C . GLU A 1 205 ? -34.278 10.858 -6.193 1.00 54.50 205 GLU A C 1
ATOM 1691 O O . GLU A 1 205 ? -35.057 11.014 -5.248 1.00 54.50 205 GLU A O 1
ATOM 1696 N N . ARG A 1 206 ? -33.071 11.445 -6.237 1.00 53.62 206 ARG A N 1
ATOM 1697 C CA . ARG A 1 206 ? -32.567 12.347 -5.186 1.00 53.62 206 ARG A CA 1
ATOM 1698 C C . ARG A 1 206 ? -33.520 13.515 -4.963 1.00 53.62 206 ARG A C 1
ATOM 1700 O O . ARG A 1 206 ? -33.969 13.730 -3.838 1.00 53.62 206 ARG A O 1
ATOM 1707 N N . ARG A 1 207 ? -33.912 14.203 -6.043 1.00 56.03 207 ARG A N 1
ATOM 1708 C CA . ARG A 1 207 ? -34.827 15.356 -5.984 1.00 56.03 207 ARG A CA 1
ATOM 1709 C C . ARG A 1 207 ? -36.218 14.980 -5.471 1.00 56.03 207 ARG A C 1
ATOM 1711 O O . ARG A 1 207 ? -36.802 15.752 -4.723 1.00 56.03 207 ARG A O 1
ATOM 1718 N N . LYS A 1 208 ? -36.752 13.801 -5.809 1.00 54.03 208 LYS A N 1
ATOM 1719 C CA . LYS A 1 208 ? -38.051 13.341 -5.273 1.00 54.03 208 LYS A CA 1
ATOM 1720 C C . LYS A 1 208 ? -38.010 13.058 -3.770 1.00 54.03 208 LYS A C 1
ATOM 1722 O O . LYS A 1 208 ? -38.974 13.371 -3.078 1.00 54.03 208 LYS A O 1
ATOM 1727 N N . SER A 1 209 ? -36.912 12.500 -3.259 1.00 51.19 209 SER A N 1
ATOM 1728 C CA . SER A 1 209 ? -36.773 12.205 -1.824 1.00 51.19 209 SER A CA 1
ATOM 1729 C C . SER A 1 209 ? -36.587 13.456 -0.954 1.00 51.19 209 SER A C 1
ATOM 1731 O O . SER A 1 209 ? -37.113 13.506 0.157 1.00 51.19 209 SER A O 1
ATOM 1733 N N . SER A 1 210 ? -35.925 14.497 -1.472 1.00 51.34 210 SER A N 1
ATOM 1734 C CA . SER A 1 210 ? -35.670 15.742 -0.735 1.00 51.34 210 SER A CA 1
ATOM 1735 C C . SER A 1 210 ? -36.918 16.605 -0.512 1.00 51.34 210 SER A C 1
ATOM 1737 O O . SER A 1 210 ? -36.927 17.422 0.401 1.00 51.34 210 SER A O 1
ATOM 1739 N N . PHE A 1 211 ? -37.985 16.417 -1.299 1.00 52.69 211 PHE A N 1
ATOM 1740 C CA . PHE A 1 211 ? -39.264 17.111 -1.080 1.00 52.69 211 PHE A CA 1
ATOM 1741 C C . PHE A 1 211 ? -40.132 16.480 0.020 1.00 52.69 211 PHE A C 1
ATOM 1743 O O . PHE A 1 211 ? -41.054 17.134 0.497 1.00 52.69 211 PHE A O 1
ATOM 1750 N N . ILE A 1 212 ? -39.866 15.231 0.425 1.00 51.44 212 ILE A N 1
ATOM 1751 C CA . ILE A 1 212 ? -40.749 14.477 1.337 1.00 51.44 212 ILE A CA 1
ATOM 1752 C C . ILE A 1 212 ? -40.188 14.410 2.772 1.00 51.44 212 ILE A C 1
ATOM 1754 O O . ILE A 1 212 ? -40.957 14.250 3.714 1.00 51.44 212 ILE A O 1
ATOM 1758 N N . PHE A 1 213 ? -38.879 14.601 2.976 1.00 43.84 213 PHE A N 1
ATOM 1759 C CA . PHE A 1 213 ? -38.250 14.569 4.304 1.00 43.84 213 PHE A CA 1
ATOM 1760 C C . PHE A 1 213 ? -37.363 15.802 4.543 1.00 43.84 213 PHE A C 1
ATOM 1762 O O . PHE A 1 213 ? -36.190 15.821 4.180 1.00 43.84 213 PHE A O 1
ATOM 1769 N N . MET A 1 214 ? -37.920 16.829 5.197 1.00 43.78 214 MET A N 1
ATOM 1770 C CA . MET A 1 214 ? -37.182 18.013 5.681 1.00 43.78 214 MET A CA 1
ATOM 1771 C C . MET A 1 214 ? -36.384 17.764 6.975 1.00 43.78 214 MET A C 1
ATOM 1773 O O . MET A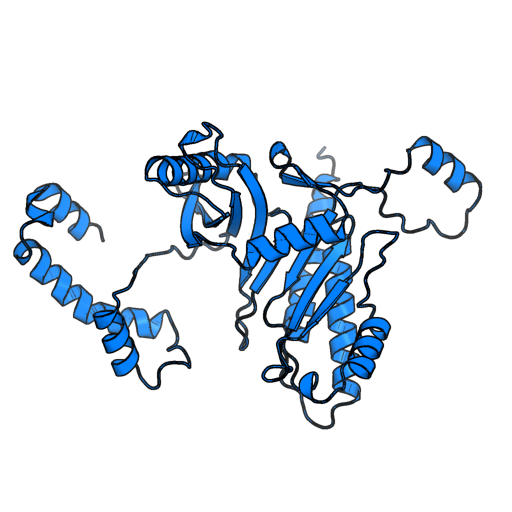 1 214 ? -35.703 18.666 7.455 1.00 43.78 214 MET A O 1
ATOM 1777 N N . GLU A 1 215 ? -36.397 16.551 7.530 1.00 40.19 215 GLU A N 1
ATOM 1778 C CA . GLU A 1 215 ? -35.617 16.204 8.720 1.00 40.19 215 GLU A CA 1
ATOM 1779 C C . GLU A 1 215 ? -34.636 15.067 8.409 1.00 40.19 215 GLU A C 1
ATOM 1781 O O . GLU A 1 215 ? -35.027 13.919 8.218 1.00 40.19 215 GLU A O 1
ATOM 1786 N N . LYS A 1 216 ? -33.343 15.420 8.395 1.00 38.69 216 LYS A N 1
ATOM 1787 C CA . LYS A 1 216 ? -32.163 14.595 8.072 1.00 38.69 216 LYS A CA 1
ATOM 1788 C C . LYS A 1 216 ? -32.028 14.211 6.599 1.00 38.69 216 LYS A C 1
ATOM 1790 O O . LYS A 1 216 ? -32.544 13.196 6.143 1.00 38.69 216 LYS A O 1
ATOM 1795 N N . ILE A 1 217 ? -31.174 14.971 5.908 1.00 35.69 217 ILE A N 1
ATOM 1796 C CA . ILE A 1 217 ? -30.449 14.498 4.724 1.00 35.69 217 ILE A CA 1
ATOM 1797 C C . ILE A 1 217 ? -29.837 13.145 5.109 1.00 35.69 217 ILE A C 1
ATOM 1799 O O . ILE A 1 217 ? -29.017 13.100 6.032 1.00 35.69 217 ILE A O 1
ATOM 1803 N N . PRO A 1 218 ? -30.238 12.027 4.495 1.00 37.81 218 PRO A N 1
ATOM 1804 C CA . PRO A 1 218 ? -29.572 10.783 4.790 1.00 37.81 218 PRO A CA 1
ATOM 1805 C C . PRO A 1 218 ? -28.174 10.858 4.166 1.00 37.81 218 PRO A C 1
ATOM 1807 O O . PRO A 1 218 ? -28.034 11.279 3.020 1.00 37.81 218 PRO A O 1
ATOM 1810 N N . GLU A 1 219 ? -27.138 10.487 4.925 1.00 41.09 219 GLU A N 1
ATOM 1811 C CA . GLU A 1 219 ? -25.760 10.342 4.431 1.00 41.09 219 GLU A CA 1
ATOM 1812 C C . GLU A 1 219 ? -25.698 9.189 3.409 1.00 41.09 219 GLU A C 1
ATOM 1814 O O . GLU A 1 219 ? -25.193 8.095 3.681 1.00 41.09 219 GLU A O 1
ATOM 1819 N N . TRP A 1 220 ? -26.286 9.383 2.230 1.00 44.44 220 TRP A N 1
ATOM 1820 C CA . TRP A 1 220 ? -26.100 8.498 1.097 1.00 44.44 220 TRP A CA 1
ATOM 1821 C C . TRP A 1 220 ? -24.815 8.928 0.408 1.00 44.44 220 TRP A C 1
ATOM 1823 O O . TRP A 1 220 ? -24.698 10.010 -0.159 1.00 44.44 220 TRP A O 1
ATOM 1833 N N . ASN A 1 221 ? -23.813 8.068 0.482 1.00 49.84 221 ASN A N 1
ATOM 1834 C CA . ASN A 1 221 ? -22.593 8.222 -0.286 1.00 49.84 221 ASN A CA 1
ATOM 1835 C C . ASN A 1 221 ? -22.882 7.608 -1.678 1.00 49.84 221 ASN A C 1
ATOM 1837 O O . ASN A 1 221 ? -22.662 6.422 -1.908 1.00 49.84 221 ASN A O 1
ATOM 1841 N N . GLU A 1 222 ? -23.520 8.399 -2.553 1.00 55.94 222 GLU A N 1
ATOM 1842 C CA . GLU A 1 222 ? -24.212 7.994 -3.803 1.00 55.94 222 GLU A CA 1
ATOM 1843 C C . GLU A 1 222 ? -23.303 7.865 -5.041 1.00 55.94 222 GLU A C 1
ATOM 1845 O O . GLU A 1 222 ? -23.784 7.861 -6.178 1.00 55.94 222 GLU A O 1
ATOM 1850 N N . THR A 1 223 ? -21.985 7.819 -4.862 1.00 64.25 223 THR A N 1
ATOM 1851 C CA . THR A 1 223 ? -21.041 7.608 -5.968 1.00 64.25 223 THR A CA 1
ATOM 1852 C C . THR A 1 223 ? -20.794 6.114 -6.160 1.00 64.25 223 THR A C 1
ATOM 1854 O O . THR A 1 223 ? -20.893 5.329 -5.219 1.00 64.25 223 THR A O 1
ATOM 1857 N N . THR A 1 224 ? -20.462 5.687 -7.377 1.00 76.81 224 THR A N 1
ATOM 1858 C CA . THR A 1 224 ? -19.933 4.333 -7.634 1.00 76.81 224 THR A CA 1
ATOM 1859 C C . THR A 1 224 ? -18.456 4.234 -7.274 1.00 76.81 224 THR A C 1
ATOM 1861 O O . THR A 1 224 ? -17.960 3.145 -6.995 1.00 76.81 224 THR A O 1
ATOM 1864 N N . GLU A 1 225 ? -17.753 5.367 -7.269 1.00 85.88 225 GLU A N 1
ATOM 1865 C CA . GLU A 1 225 ? -16.343 5.452 -6.913 1.00 85.88 225 GLU A CA 1
ATOM 1866 C C . GLU A 1 225 ? -16.118 5.056 -5.457 1.00 85.88 225 GLU A C 1
ATOM 1868 O O . GLU A 1 225 ? -16.931 5.327 -4.570 1.00 85.88 225 GLU A O 1
ATOM 1873 N N . ARG A 1 226 ? -15.016 4.358 -5.208 1.00 91.19 226 ARG A N 1
ATOM 1874 C CA . ARG A 1 226 ? -14.656 3.877 -3.880 1.00 91.19 226 ARG A CA 1
ATOM 1875 C C . ARG A 1 226 ? -13.208 4.213 -3.588 1.00 91.19 226 ARG A C 1
ATOM 1877 O O . ARG A 1 226 ? -12.337 4.086 -4.447 1.00 91.19 226 ARG A O 1
ATOM 1884 N N . TYR A 1 227 ? -12.977 4.608 -2.347 1.00 95.12 227 TYR A N 1
ATOM 1885 C CA . TYR A 1 227 ? -11.654 4.836 -1.799 1.00 95.12 227 TYR A CA 1
ATOM 1886 C C . TYR A 1 227 ? -11.456 3.920 -0.607 1.00 95.12 227 TYR A C 1
ATOM 1888 O O . TYR A 1 227 ? -12.378 3.701 0.180 1.00 95.12 227 TYR A O 1
ATOM 1896 N N . ALA A 1 228 ? -10.256 3.382 -0.480 1.00 96.88 228 ALA A N 1
ATOM 1897 C CA . ALA A 1 228 ? -9.903 2.466 0.574 1.00 96.88 228 ALA A CA 1
ATOM 1898 C C . ALA A 1 228 ? -8.551 2.796 1.184 1.00 96.88 228 ALA A C 1
ATOM 1900 O O . ALA A 1 228 ? -7.689 3.430 0.580 1.00 96.88 228 ALA A O 1
ATOM 1901 N N . VAL A 1 229 ? -8.373 2.323 2.406 1.00 97.69 229 VAL A N 1
ATOM 1902 C CA . VAL A 1 229 ? -7.115 2.396 3.130 1.00 97.69 229 VAL A CA 1
ATOM 1903 C C . VAL A 1 229 ? -6.842 1.037 3.745 1.00 97.69 229 VAL A C 1
ATOM 1905 O O . VAL A 1 229 ? -7.731 0.440 4.354 1.00 97.69 229 VAL A O 1
ATOM 1908 N N . ALA A 1 230 ? -5.604 0.576 3.628 1.00 97.25 230 ALA A N 1
ATOM 1909 C CA . ALA A 1 230 ? -5.088 -0.564 4.368 1.00 97.25 230 ALA A CA 1
ATOM 1910 C C . ALA A 1 230 ? -3.941 -0.111 5.280 1.00 97.25 230 ALA A C 1
ATOM 1912 O O . ALA A 1 230 ? -3.072 0.652 4.865 1.00 97.25 230 ALA A O 1
ATOM 1913 N N . ILE A 1 231 ? -3.929 -0.584 6.522 1.00 96.06 231 ILE A N 1
ATOM 1914 C CA . ILE A 1 231 ? -2.899 -0.300 7.524 1.00 96.06 231 ILE A CA 1
ATOM 1915 C C . ILE A 1 231 ? -2.291 -1.634 7.939 1.00 96.06 231 ILE A C 1
ATOM 1917 O O . ILE A 1 231 ? -2.950 -2.437 8.605 1.00 96.06 231 ILE A O 1
ATOM 1921 N N . SER A 1 232 ? -1.040 -1.874 7.555 1.00 92.25 232 SER A N 1
ATOM 1922 C CA . SER A 1 232 ? -0.293 -3.044 8.010 1.00 92.25 232 SER A CA 1
ATOM 1923 C C . SER A 1 232 ? 0.231 -2.838 9.430 1.00 92.25 232 SER A C 1
ATOM 1925 O O . SER A 1 232 ? 0.517 -1.714 9.835 1.00 92.25 232 SER A O 1
ATOM 1927 N N . GLN A 1 233 ? 0.426 -3.932 10.170 1.00 89.62 233 GLN A N 1
ATOM 1928 C CA . GLN A 1 233 ? 1.089 -3.909 11.481 1.00 89.62 233 GLN A CA 1
ATOM 1929 C C . GLN A 1 233 ? 0.409 -2.971 12.501 1.00 89.62 233 GLN A C 1
ATOM 1931 O O . GLN A 1 233 ? 1.073 -2.314 13.305 1.00 89.62 233 GLN A O 1
ATOM 1936 N N . LEU A 1 234 ? -0.927 -2.915 12.500 1.00 92.12 234 LEU A N 1
ATOM 1937 C CA . LEU A 1 234 ? -1.708 -2.274 13.556 1.00 92.12 234 LEU A CA 1
ATOM 1938 C C . LEU A 1 234 ? -1.407 -2.972 14.885 1.00 92.12 234 LEU A C 1
ATOM 1940 O O . LEU A 1 234 ? -1.692 -4.157 15.023 1.00 92.12 234 LEU A O 1
ATOM 1944 N N . HIS A 1 235 ? -0.840 -2.267 15.858 1.00 91.75 235 HIS A N 1
ATOM 1945 C CA . HIS A 1 235 ? -0.321 -2.874 17.078 1.00 91.75 235 HIS A CA 1
ATOM 1946 C C . HIS A 1 235 ? -1.075 -2.411 18.320 1.00 91.75 235 HIS A C 1
ATOM 1948 O O . HIS A 1 235 ? -1.219 -1.210 18.578 1.00 91.75 235 HIS A O 1
ATOM 1954 N N . HIS A 1 236 ? -1.483 -3.377 19.140 1.00 91.38 236 HIS A N 1
ATOM 1955 C CA . HIS A 1 236 ? -1.937 -3.125 20.499 1.00 91.38 236 HIS A CA 1
ATOM 1956 C C . HIS A 1 236 ? -1.700 -4.359 21.378 1.00 91.38 236 HIS A C 1
ATOM 1958 O O . HIS A 1 236 ? -2.208 -5.443 21.090 1.00 91.38 236 HIS A O 1
ATOM 1964 N N . THR A 1 237 ? -0.980 -4.202 22.493 1.00 89.12 237 THR A N 1
ATOM 1965 C CA . THR A 1 237 ? -0.627 -5.332 23.381 1.00 89.12 237 THR A CA 1
ATOM 1966 C C . THR A 1 237 ? -1.829 -6.071 23.960 1.00 89.12 237 THR A C 1
ATOM 1968 O O . THR A 1 237 ? -1.738 -7.253 24.275 1.00 89.12 237 THR A O 1
ATOM 1971 N N . THR A 1 238 ? -2.973 -5.401 24.101 1.00 87.88 238 THR A N 1
ATOM 1972 C CA . THR A 1 238 ? -4.188 -6.036 24.633 1.00 87.88 238 THR A CA 1
ATOM 1973 C C . THR A 1 238 ? -4.935 -6.896 23.615 1.00 87.88 238 THR A C 1
ATOM 1975 O O . THR A 1 238 ? -5.793 -7.663 24.039 1.00 87.88 238 THR A O 1
ATOM 1978 N N . PHE A 1 239 ? -4.632 -6.836 22.311 1.00 88.94 239 PHE A N 1
ATOM 1979 C CA . PHE A 1 239 ? -5.321 -7.670 21.315 1.00 88.94 239 PHE A CA 1
ATOM 1980 C C . PHE A 1 239 ? -5.183 -9.165 21.619 1.00 88.94 239 PHE A C 1
ATOM 1982 O O . PHE A 1 239 ? -6.172 -9.895 21.562 1.00 88.94 239 PHE A O 1
ATOM 1989 N N . SER A 1 240 ? -3.996 -9.608 22.042 1.00 86.81 240 SER A N 1
ATOM 1990 C CA . SER A 1 240 ? -3.750 -11.002 22.433 1.00 86.81 240 SER A CA 1
ATOM 1991 C C . SER A 1 240 ? -4.505 -11.442 23.693 1.00 86.81 240 SER A C 1
ATOM 1993 O O . SER A 1 240 ? -4.742 -12.637 23.870 1.00 86.81 240 SER A O 1
ATOM 1995 N N . ALA A 1 241 ? -4.918 -10.502 24.549 1.00 86.06 241 ALA A N 1
ATOM 1996 C CA . ALA A 1 241 ? -5.622 -10.796 25.795 1.00 86.06 241 ALA A CA 1
ATOM 1997 C C . ALA A 1 241 ? -7.111 -11.126 25.584 1.00 86.06 241 ALA A C 1
ATOM 1999 O O . ALA A 1 241 ? -7.737 -11.742 26.448 1.00 86.06 241 ALA A O 1
ATOM 2000 N N . TYR A 1 242 ? -7.700 -10.733 24.449 1.00 85.44 242 TYR A N 1
ATOM 2001 C CA . TYR A 1 242 ? -9.104 -11.004 24.150 1.00 85.44 242 TYR A CA 1
ATOM 2002 C C . TYR A 1 242 ? -9.278 -12.306 23.362 1.00 85.44 242 TYR A C 1
ATOM 2004 O O . TYR A 1 242 ? -8.549 -12.609 22.418 1.00 85.44 242 TYR A O 1
ATOM 2012 N N . ARG A 1 243 ? -10.331 -13.062 23.694 1.00 87.38 243 ARG A N 1
ATOM 2013 C CA . ARG A 1 243 ? -10.877 -14.070 22.772 1.00 87.38 243 ARG A CA 1
ATOM 2014 C C . ARG A 1 243 ? -11.465 -13.362 21.550 1.00 87.38 243 ARG A C 1
ATOM 2016 O O . ARG A 1 243 ? -12.037 -12.281 21.693 1.00 87.38 243 ARG A O 1
ATOM 2023 N N . TRP A 1 244 ? -11.386 -13.997 20.380 1.00 86.00 244 TRP A N 1
ATOM 2024 C CA . TRP A 1 244 ? -11.837 -13.406 19.115 1.00 86.00 244 TRP A CA 1
ATOM 2025 C C . TRP A 1 244 ? -13.272 -12.863 19.168 1.00 86.00 244 TRP A C 1
ATOM 2027 O O . TRP A 1 244 ? -13.512 -11.743 18.738 1.00 86.00 244 TRP A O 1
ATOM 2037 N N . THR A 1 245 ? -14.215 -13.597 19.764 1.00 88.50 245 THR A N 1
ATOM 2038 C CA . THR A 1 245 ? -15.617 -13.159 19.899 1.00 88.50 245 THR A CA 1
ATOM 2039 C C . THR A 1 245 ? -15.758 -11.846 20.672 1.00 88.50 245 THR A C 1
ATOM 2041 O O . THR A 1 245 ? -16.467 -10.940 20.240 1.00 88.50 245 THR A O 1
ATOM 2044 N N . ASN A 1 246 ? -15.035 -11.703 21.784 1.00 90.06 246 ASN A N 1
ATOM 2045 C CA . ASN A 1 246 ? -15.044 -10.481 22.590 1.00 90.06 246 ASN A CA 1
ATOM 2046 C C . ASN A 1 246 ? -14.376 -9.317 21.859 1.00 90.06 246 ASN A C 1
ATOM 2048 O O . ASN A 1 246 ? -14.834 -8.181 21.972 1.00 90.06 246 ASN A O 1
ATOM 2052 N N . LEU A 1 247 ? -13.304 -9.602 21.118 1.00 88.94 247 LEU A N 1
ATOM 2053 C CA . LEU A 1 247 ? -12.594 -8.595 20.345 1.00 88.94 247 LEU A CA 1
ATOM 2054 C C . LEU A 1 247 ? -13.430 -8.097 19.162 1.00 88.94 247 LEU A C 1
ATOM 2056 O O . LEU A 1 247 ? -13.519 -6.894 18.952 1.00 88.94 247 LEU A O 1
ATOM 2060 N N . LYS A 1 248 ? -14.112 -9.001 18.452 1.00 90.75 248 LYS A N 1
ATOM 2061 C CA . LYS A 1 248 ? -15.058 -8.656 17.388 1.00 90.75 248 LYS A CA 1
ATOM 2062 C C . LYS A 1 248 ? -16.166 -7.735 17.909 1.00 90.75 248 LYS A C 1
ATOM 2064 O O . LYS A 1 248 ? -16.386 -6.673 17.340 1.00 90.75 248 LYS A O 1
ATOM 2069 N N . ASN A 1 249 ? -16.793 -8.086 19.036 1.00 92.44 249 ASN A N 1
ATOM 2070 C CA . ASN A 1 249 ? -17.818 -7.242 19.662 1.00 92.44 249 ASN A CA 1
ATOM 2071 C C . ASN A 1 249 ? -17.265 -5.870 20.084 1.00 92.44 249 ASN A C 1
ATOM 2073 O O . ASN A 1 249 ? -17.984 -4.874 20.073 1.00 92.44 249 ASN A O 1
ATOM 2077 N N . LEU A 1 250 ? -15.995 -5.811 20.495 1.00 92.88 250 LEU A N 1
ATOM 2078 C CA . LEU A 1 250 ? -15.320 -4.555 20.816 1.00 92.88 250 LEU A CA 1
ATOM 2079 C C . LEU A 1 250 ? -15.115 -3.710 19.554 1.00 92.88 250 LEU A C 1
ATOM 2081 O O . LEU A 1 250 ? -15.459 -2.534 19.568 1.00 92.88 250 LEU A O 1
ATOM 2085 N N . PHE A 1 251 ? -14.620 -4.305 18.468 1.00 94.44 251 PHE A N 1
ATOM 2086 C CA . PHE A 1 251 ? -14.457 -3.635 17.177 1.00 94.44 251 PHE A CA 1
ATOM 2087 C C . PHE A 1 251 ? -15.783 -3.058 16.671 1.00 94.44 251 PHE A C 1
ATOM 2089 O O . PHE A 1 251 ? -15.847 -1.868 16.366 1.00 94.44 251 PHE A O 1
ATOM 2096 N N . GLU A 1 252 ? -16.861 -3.842 16.696 1.00 94.44 252 GLU A N 1
ATOM 2097 C CA . GLU A 1 252 ? -18.192 -3.381 16.284 1.00 94.44 252 GLU A CA 1
ATOM 2098 C C . GLU A 1 252 ? -18.676 -2.187 17.127 1.00 94.44 252 GLU A C 1
ATOM 2100 O O . GLU A 1 252 ? -19.159 -1.199 16.573 1.00 94.44 252 GLU A O 1
ATOM 2105 N N . LYS A 1 253 ? -18.458 -2.202 18.453 1.00 93.62 253 LYS A N 1
ATOM 2106 C CA . LYS A 1 253 ? -18.765 -1.058 19.338 1.00 93.62 253 LYS A CA 1
ATOM 2107 C C . LYS A 1 253 ? -17.959 0.199 19.006 1.00 93.62 253 LYS A C 1
ATOM 2109 O O . LYS A 1 253 ? -18.446 1.307 19.217 1.00 93.62 253 LYS A O 1
ATOM 2114 N N . CYS A 1 254 ? -16.747 0.041 18.484 1.00 94.31 254 CYS A N 1
ATOM 2115 C CA . CYS A 1 254 ? -15.909 1.151 18.037 1.00 94.31 254 CYS A CA 1
ATOM 2116 C C . CYS A 1 254 ? -16.278 1.661 16.632 1.00 94.31 254 CYS A C 1
ATOM 2118 O O . CYS A 1 254 ? -15.627 2.584 16.152 1.00 94.31 254 CYS A O 1
ATOM 2120 N N . GLY A 1 255 ? -17.304 1.102 15.978 1.00 93.00 255 GLY A N 1
ATOM 2121 C CA . GLY A 1 255 ? -17.671 1.441 14.598 1.00 93.00 255 GLY A CA 1
ATOM 2122 C C . GLY A 1 255 ? -16.860 0.687 13.540 1.00 93.00 255 GLY A C 1
ATOM 2123 O O . GLY A 1 255 ? -16.967 0.982 12.351 1.00 93.00 255 GLY A O 1
ATOM 2124 N N . ILE A 1 256 ? -16.073 -0.310 13.953 1.00 96.44 256 ILE A N 1
ATOM 2125 C CA . ILE A 1 256 ? -15.277 -1.154 13.062 1.00 96.44 256 ILE A CA 1
ATOM 2126 C C . ILE A 1 256 ? -16.133 -2.341 12.642 1.00 96.44 256 ILE A C 1
ATOM 2128 O O . ILE A 1 256 ? -16.138 -3.405 13.261 1.00 96.44 256 ILE A O 1
ATOM 2132 N N . SER A 1 257 ? -16.917 -2.107 11.600 1.00 95.19 257 SER A N 1
ATOM 2133 C CA . SER A 1 257 ? -17.764 -3.107 10.966 1.00 95.19 257 SER A CA 1
ATOM 2134 C C . SER A 1 257 ? -17.931 -2.774 9.488 1.00 95.19 257 SER A C 1
ATOM 2136 O O . SER A 1 257 ? -17.771 -1.623 9.073 1.00 95.19 257 SER A O 1
ATOM 2138 N N . PHE A 1 258 ? -18.238 -3.790 8.686 1.00 93.75 258 PHE A N 1
ATOM 2139 C CA . PHE A 1 258 ? -18.447 -3.643 7.254 1.00 93.75 258 PHE A CA 1
ATOM 2140 C C . PHE A 1 258 ? -19.923 -3.853 6.910 1.00 93.75 258 PHE A C 1
ATOM 2142 O O . PHE A 1 258 ? -20.488 -4.914 7.184 1.00 93.75 258 PHE A O 1
ATOM 2149 N N . ASP A 1 259 ? -20.540 -2.854 6.282 1.00 91.62 259 ASP A N 1
ATOM 2150 C CA . ASP A 1 259 ? -21.898 -2.939 5.763 1.00 91.62 259 ASP A CA 1
ATOM 2151 C C . ASP A 1 259 ? -21.868 -3.542 4.355 1.00 91.62 259 ASP A C 1
ATOM 2153 O O . ASP A 1 259 ? -21.512 -2.890 3.369 1.00 91.62 259 ASP A O 1
ATOM 2157 N N . ARG A 1 260 ? -22.291 -4.806 4.256 1.00 88.44 260 ARG A N 1
ATOM 2158 C CA . ARG A 1 260 ? -22.362 -5.535 2.984 1.00 88.44 260 ARG A CA 1
ATOM 2159 C C . ARG A 1 260 ? -23.325 -4.898 1.980 1.00 88.44 260 ARG A C 1
ATOM 2161 O O . ARG A 1 260 ? -23.070 -5.008 0.786 1.00 88.44 260 ARG A O 1
ATOM 2168 N N . LYS A 1 261 ? -24.415 -4.264 2.429 1.00 86.69 261 LYS A N 1
ATOM 2169 C CA . LYS A 1 261 ? -25.415 -3.658 1.534 1.00 86.69 261 LYS A CA 1
ATOM 2170 C C . LYS A 1 261 ? -24.885 -2.368 0.923 1.00 86.69 261 LYS A C 1
ATOM 2172 O O . LYS A 1 261 ? -25.046 -2.149 -0.269 1.00 86.69 261 LYS A O 1
ATOM 2177 N N . LYS A 1 262 ? -24.230 -1.538 1.737 1.00 85.56 262 LYS A N 1
ATOM 2178 C CA . LYS A 1 262 ? -23.639 -0.267 1.290 1.00 85.56 262 LYS A CA 1
ATOM 2179 C C . LYS A 1 262 ? -22.226 -0.413 0.715 1.00 85.56 262 LYS A C 1
ATOM 2181 O O . LYS A 1 262 ? -21.698 0.546 0.157 1.00 85.56 262 LYS A O 1
ATOM 2186 N N . ARG A 1 263 ? -21.618 -1.599 0.838 1.00 90.25 263 ARG A N 1
ATOM 2187 C CA . ARG A 1 263 ? -20.243 -1.900 0.404 1.00 90.25 263 ARG A CA 1
ATOM 2188 C C . ARG A 1 263 ? -19.224 -0.916 0.993 1.00 90.25 263 ARG A C 1
ATOM 2190 O O . ARG A 1 263 ? -18.310 -0.460 0.308 1.00 90.25 263 ARG A O 1
ATOM 2197 N N . GLN A 1 264 ? -19.418 -0.560 2.260 1.00 92.69 264 GLN A N 1
ATOM 2198 C CA . GLN A 1 264 ? -18.607 0.427 2.970 1.00 92.69 264 GLN A CA 1
ATOM 2199 C C . GLN A 1 264 ? -18.425 0.032 4.434 1.00 92.69 264 GLN A C 1
ATOM 2201 O O . GLN A 1 264 ? -19.233 -0.706 4.996 1.00 92.69 264 GLN A O 1
ATOM 2206 N N . GLY A 1 265 ? -17.380 0.551 5.064 1.00 94.38 265 GLY A N 1
ATOM 2207 C CA . GLY A 1 265 ? -17.055 0.302 6.462 1.00 94.38 265 GLY A CA 1
ATOM 2208 C C . GLY A 1 265 ? -15.600 -0.102 6.640 1.00 94.38 265 GLY A C 1
ATOM 2209 O O . GLY A 1 265 ? -14.760 0.128 5.769 1.00 94.38 265 GLY A O 1
ATOM 2210 N N . SER A 1 266 ? -15.290 -0.710 7.779 1.00 96.25 266 SER A N 1
ATOM 2211 C CA . SER A 1 266 ? -13.932 -1.121 8.122 1.00 96.25 266 SER A CA 1
ATOM 2212 C C . SER A 1 266 ? -13.895 -2.486 8.799 1.00 96.25 266 SER A C 1
ATOM 2214 O O . SER A 1 266 ? -14.893 -2.995 9.309 1.00 96.25 266 SER A O 1
ATOM 2216 N N . SER A 1 267 ? -12.728 -3.115 8.769 1.00 94.56 267 SER A N 1
ATOM 2217 C CA . SER A 1 267 ? -12.482 -4.406 9.393 1.00 94.56 267 SER A CA 1
ATOM 2218 C C . SER A 1 267 ? -11.046 -4.482 9.892 1.00 94.56 267 SER A C 1
ATOM 2220 O O . SER A 1 267 ? -10.145 -3.877 9.307 1.00 94.56 267 SER A O 1
ATOM 2222 N N . ILE A 1 268 ? -10.836 -5.235 10.969 1.00 93.25 268 ILE A N 1
ATOM 2223 C CA . ILE A 1 268 ? -9.510 -5.593 11.463 1.00 93.25 268 ILE A CA 1
ATOM 2224 C C . ILE A 1 268 ? -9.387 -7.111 11.431 1.00 93.25 268 ILE A C 1
ATOM 2226 O O . ILE A 1 268 ? -10.202 -7.825 12.017 1.00 93.25 268 ILE A O 1
ATOM 2230 N N . ILE A 1 269 ? -8.333 -7.587 10.779 1.00 87.50 269 ILE A N 1
ATOM 2231 C CA . ILE A 1 269 ? -7.930 -8.988 10.759 1.00 87.50 269 ILE A CA 1
ATOM 2232 C C . ILE A 1 269 ? -6.660 -9.091 11.596 1.00 87.50 269 ILE A C 1
ATOM 2234 O O . ILE A 1 269 ? -5.675 -8.419 11.304 1.00 87.50 269 ILE A O 1
ATOM 2238 N N . LEU A 1 270 ? -6.670 -9.897 12.653 1.00 83.94 270 LEU A N 1
ATOM 2239 C CA . LEU A 1 270 ? -5.452 -10.143 13.424 1.00 83.94 270 LEU A CA 1
ATOM 2240 C C . LEU A 1 270 ? -4.531 -11.116 12.686 1.00 83.94 270 LEU A C 1
ATOM 2242 O O . LEU A 1 270 ? -5.002 -11.992 11.960 1.00 83.94 270 LEU A O 1
ATOM 2246 N N . HIS A 1 271 ? -3.223 -10.975 12.901 1.00 77.81 271 HIS A N 1
ATOM 2247 C CA . HIS A 1 271 ? -2.268 -12.004 12.499 1.00 77.81 271 HIS A CA 1
ATOM 2248 C C . HIS A 1 271 ? -2.503 -13.306 13.288 1.00 77.81 271 HIS A C 1
ATOM 2250 O O . HIS A 1 271 ? -3.242 -13.320 14.277 1.00 77.81 271 HIS A O 1
ATOM 2256 N N . ASP A 1 272 ? -1.887 -14.394 12.814 1.00 68.19 272 ASP A N 1
ATOM 2257 C CA . ASP A 1 272 ? -2.005 -15.755 13.355 1.00 68.19 272 ASP A CA 1
ATOM 2258 C C . ASP A 1 272 ? -1.850 -15.819 14.893 1.00 68.19 272 ASP A C 1
ATOM 2260 O O . ASP A 1 272 ? -1.318 -14.904 15.530 1.00 68.19 272 ASP A O 1
ATOM 2264 N N . ALA A 1 273 ? -2.319 -16.909 15.505 1.00 61.81 273 ALA A N 1
ATOM 2265 C CA . ALA A 1 273 ? -2.475 -17.113 16.942 1.00 61.81 273 ALA A CA 1
ATOM 2266 C C . ALA A 1 273 ? -1.228 -16.763 17.779 1.00 61.81 273 ALA A C 1
ATOM 2268 O O . ALA A 1 273 ? -1.378 -16.338 18.933 1.00 61.81 273 ALA A O 1
ATOM 2269 N N . GLU A 1 274 ? -0.035 -16.892 17.195 1.00 64.00 274 GLU A N 1
ATOM 2270 C CA . GLU A 1 274 ? 1.261 -16.605 17.816 1.00 64.00 274 GLU A CA 1
ATOM 2271 C C . GLU A 1 274 ? 1.592 -15.101 17.898 1.00 64.00 274 GLU A C 1
ATOM 2273 O O . GLU A 1 274 ? 2.270 -14.673 18.830 1.00 64.00 274 GLU A O 1
ATOM 2278 N N . ILE A 1 275 ? 1.075 -14.266 16.984 1.00 77.31 275 ILE A N 1
ATOM 2279 C CA . ILE A 1 275 ? 1.411 -12.830 16.868 1.00 77.31 275 ILE A CA 1
ATOM 2280 C C . ILE A 1 275 ? 0.142 -11.957 16.945 1.00 77.31 275 ILE A C 1
ATOM 2282 O O . ILE A 1 275 ? -0.012 -10.934 16.278 1.00 77.31 275 ILE A O 1
ATOM 2286 N N . ARG A 1 276 ? -0.783 -12.318 17.841 1.00 82.38 276 ARG A N 1
ATOM 2287 C CA . ARG A 1 276 ? -2.087 -11.639 18.012 1.00 82.38 276 ARG A CA 1
ATOM 2288 C C . ARG A 1 276 ? -2.034 -10.187 18.496 1.00 82.38 276 ARG A C 1
ATOM 2290 O O . ARG A 1 276 ? -3.074 -9.548 18.583 1.00 82.38 276 ARG A O 1
ATOM 2297 N N . ASN A 1 277 ? -0.856 -9.651 18.810 1.00 87.25 277 ASN A N 1
ATOM 2298 C CA . ASN A 1 277 ? -0.686 -8.230 19.139 1.00 87.25 277 ASN A CA 1
ATOM 2299 C C . ASN A 1 277 ? -0.735 -7.321 17.906 1.00 87.25 277 ASN A C 1
ATOM 2301 O O . ASN A 1 277 ? -0.813 -6.102 18.056 1.00 87.25 277 ASN A O 1
ATOM 2305 N N . PHE A 1 278 ? -0.653 -7.903 16.709 1.00 89.75 278 PHE A N 1
ATOM 2306 C CA . PHE A 1 278 ? -0.663 -7.181 15.450 1.00 89.75 278 PHE A CA 1
ATOM 2307 C C . PHE A 1 278 ? -1.893 -7.550 14.619 1.00 89.75 278 PHE A C 1
ATOM 2309 O O . PHE A 1 278 ? -2.358 -8.692 14.629 1.00 89.75 278 PHE A O 1
ATOM 2316 N N . GLY A 1 279 ? -2.381 -6.590 13.842 1.00 91.06 279 GLY A N 1
ATOM 2317 C CA . GLY A 1 279 ? -3.441 -6.792 12.871 1.00 91.06 279 GLY A CA 1
ATOM 2318 C C . GLY A 1 279 ? -3.274 -5.945 11.617 1.00 91.06 279 GLY A C 1
ATOM 2319 O O . GLY A 1 279 ? -2.457 -5.030 11.539 1.00 91.06 279 GLY A O 1
ATOM 2320 N N . LEU A 1 280 ? -4.090 -6.270 10.629 1.00 93.25 280 LEU A N 1
ATOM 2321 C CA . LEU A 1 280 ? -4.317 -5.525 9.408 1.00 93.25 280 LEU A CA 1
ATOM 2322 C C . LEU A 1 280 ? -5.673 -4.836 9.538 1.00 93.25 280 LEU A C 1
ATOM 2324 O O . LEU A 1 280 ? -6.690 -5.512 9.692 1.00 93.25 280 LEU A O 1
ATOM 2328 N N . MET A 1 281 ? -5.695 -3.508 9.458 1.00 95.56 281 MET A N 1
ATOM 2329 C CA . MET A 1 281 ? -6.947 -2.766 9.320 1.00 95.56 281 MET A CA 1
ATOM 2330 C C . MET A 1 281 ? -7.173 -2.426 7.857 1.00 95.56 281 MET A C 1
ATOM 2332 O O . MET A 1 281 ? -6.274 -1.917 7.196 1.00 95.56 281 MET A O 1
ATOM 2336 N N . VAL A 1 282 ? -8.381 -2.667 7.370 1.00 96.56 282 VAL A N 1
ATOM 2337 C CA . VAL A 1 282 ? -8.825 -2.261 6.038 1.00 96.56 282 VAL A CA 1
ATOM 2338 C C . VAL A 1 282 ? -10.123 -1.484 6.161 1.00 96.56 282 VAL A C 1
ATOM 2340 O O . VAL A 1 282 ? -10.971 -1.798 6.997 1.00 96.56 282 VAL A O 1
ATOM 2343 N N . ALA A 1 283 ? -10.284 -0.446 5.356 1.00 96.81 283 ALA A N 1
ATOM 2344 C CA . ALA A 1 283 ? -11.483 0.371 5.360 1.00 96.81 283 ALA A CA 1
ATOM 2345 C C . ALA A 1 283 ? -11.786 0.882 3.957 1.00 96.81 283 ALA A C 1
ATOM 2347 O O . ALA A 1 283 ? -10.865 1.165 3.199 1.00 96.81 283 ALA A O 1
ATOM 2348 N N . VAL A 1 284 ? -13.069 0.994 3.624 1.00 96.19 284 VAL A N 1
ATOM 2349 C CA . VAL A 1 284 ? -13.550 1.438 2.315 1.00 96.19 284 VAL A CA 1
ATOM 2350 C C . VAL A 1 284 ? -14.815 2.277 2.466 1.00 96.19 284 VAL A C 1
ATOM 2352 O O . VAL A 1 284 ? -15.698 1.950 3.257 1.00 96.19 284 VAL A O 1
ATOM 2355 N N . SER A 1 285 ? -14.907 3.367 1.712 1.00 93.19 285 SER A N 1
ATOM 2356 C CA . SER A 1 285 ? -16.095 4.224 1.621 1.00 93.19 285 SER A CA 1
ATOM 2357 C C . SER A 1 285 ? -16.191 4.839 0.220 1.00 93.19 285 SER A C 1
ATOM 2359 O O . SER A 1 285 ? -15.338 4.596 -0.636 1.00 93.19 285 SER A O 1
ATOM 2361 N N . ALA A 1 286 ? -17.234 5.624 -0.051 1.00 88.06 286 ALA A N 1
ATOM 2362 C CA . ALA A 1 286 ? -17.464 6.200 -1.378 1.00 88.06 286 ALA A CA 1
ATOM 2363 C C . ALA A 1 286 ? -16.583 7.415 -1.711 1.00 88.06 286 ALA A C 1
ATOM 2365 O O . ALA A 1 286 ? -16.534 7.853 -2.857 1.00 88.06 286 ALA A O 1
ATOM 2366 N N . SER A 1 287 ? -15.857 7.961 -0.733 1.00 87.75 287 SER A N 1
ATOM 2367 C CA . SER A 1 287 ? -14.902 9.043 -0.974 1.00 87.75 287 SER A CA 1
ATOM 2368 C C . SER A 1 287 ? -13.685 8.943 -0.065 1.00 87.75 287 SER A C 1
ATOM 2370 O O . SER A 1 287 ? -13.727 8.342 1.012 1.00 87.75 287 SER A O 1
ATOM 2372 N N . MET A 1 288 ? -12.590 9.576 -0.480 1.00 89.50 288 MET A N 1
ATOM 2373 C CA . MET A 1 288 ? -11.376 9.660 0.328 1.00 89.50 288 MET A CA 1
ATOM 2374 C C . MET A 1 288 ? -11.631 10.362 1.663 1.00 89.50 288 MET A C 1
ATOM 2376 O O . MET A 1 288 ? -11.298 9.813 2.706 1.00 89.50 288 MET A O 1
ATOM 2380 N N . THR A 1 289 ? -12.287 11.525 1.661 1.00 88.81 289 THR A N 1
ATOM 2381 C CA . THR A 1 289 ? -12.570 12.298 2.884 1.00 88.81 289 THR A CA 1
ATOM 2382 C C . THR A 1 289 ? -13.375 11.490 3.900 1.00 88.81 289 THR A C 1
ATOM 2384 O O . THR A 1 289 ? -13.004 11.432 5.073 1.00 88.81 289 THR A O 1
ATOM 2387 N N . THR A 1 290 ? -14.422 10.792 3.446 1.00 90.62 290 THR A N 1
ATOM 2388 C CA . THR A 1 290 ? -15.241 9.935 4.319 1.00 90.62 290 THR A CA 1
ATOM 2389 C C . THR A 1 290 ? -14.450 8.739 4.840 1.00 90.62 290 THR A C 1
ATOM 2391 O O . THR A 1 290 ? -14.558 8.403 6.018 1.00 90.62 290 THR A O 1
ATOM 2394 N N . THR A 1 291 ? -13.597 8.134 4.008 1.00 94.06 291 THR A N 1
ATOM 2395 C CA . THR A 1 291 ? -12.739 7.013 4.418 1.00 94.06 291 THR A CA 1
ATOM 2396 C C . THR A 1 291 ? -11.726 7.436 5.483 1.00 94.06 291 THR A C 1
ATOM 2398 O O . THR A 1 291 ? -11.604 6.771 6.510 1.00 94.06 291 THR A O 1
ATOM 2401 N N . LEU A 1 292 ? -11.031 8.560 5.277 1.00 94.31 292 LEU A N 1
ATOM 2402 C CA . LEU A 1 292 ? -10.031 9.080 6.215 1.00 94.31 292 LEU A CA 1
ATOM 2403 C C . LEU A 1 292 ? -10.668 9.465 7.558 1.00 94.31 292 LEU A C 1
ATOM 2405 O O . LEU A 1 292 ? -10.175 9.059 8.610 1.00 94.31 292 LEU A O 1
ATOM 2409 N N . SER A 1 293 ? -11.806 10.167 7.523 1.00 93.19 293 SER A N 1
ATOM 2410 C CA . SER A 1 293 ? -12.568 10.532 8.726 1.00 93.19 293 SER A CA 1
ATOM 2411 C C . SER A 1 293 ? -13.073 9.300 9.486 1.00 93.19 293 SER A C 1
ATOM 2413 O O . SER A 1 293 ? -12.955 9.226 10.710 1.00 93.19 293 SER A O 1
ATOM 2415 N N . MET A 1 294 ? -13.586 8.292 8.771 1.00 94.75 294 MET A N 1
ATOM 2416 C CA . MET A 1 294 ? -14.031 7.031 9.369 1.00 94.75 294 MET A CA 1
ATOM 2417 C C . MET A 1 294 ? -12.881 6.310 10.082 1.00 94.75 294 MET A C 1
ATOM 2419 O O . MET A 1 294 ? -13.057 5.836 11.201 1.00 94.75 294 MET A O 1
ATOM 2423 N N . ILE A 1 295 ? -11.704 6.219 9.461 1.00 96.25 295 ILE A N 1
ATOM 2424 C CA . ILE A 1 295 ? -10.546 5.547 10.065 1.00 96.25 295 ILE A CA 1
ATOM 2425 C C . ILE A 1 295 ? -10.054 6.298 11.290 1.00 96.25 295 ILE A C 1
ATOM 2427 O O . ILE A 1 295 ? -9.829 5.662 12.315 1.00 96.25 295 ILE A O 1
ATOM 2431 N N . HIS A 1 296 ? -9.930 7.624 11.205 1.00 96.25 296 HIS A N 1
ATOM 2432 C CA . HIS A 1 296 ? -9.579 8.450 12.355 1.00 96.25 296 HIS A CA 1
ATOM 2433 C C . HIS A 1 296 ? -10.508 8.154 13.544 1.00 96.25 296 HIS A C 1
ATOM 2435 O O . HIS A 1 296 ? -10.041 7.751 14.608 1.00 96.25 296 HIS A O 1
ATOM 2441 N N . ASN A 1 297 ? -11.825 8.240 13.333 1.00 96.00 297 ASN A N 1
ATOM 2442 C CA . ASN A 1 297 ? -12.820 7.994 14.376 1.00 96.00 297 ASN A CA 1
ATOM 2443 C C . ASN A 1 297 ? -12.750 6.566 14.937 1.00 96.00 297 ASN A C 1
ATOM 2445 O O . ASN A 1 297 ? -12.810 6.375 16.153 1.00 96.00 297 ASN A O 1
ATOM 2449 N N . ASN A 1 298 ? -12.605 5.567 14.065 1.00 96.62 298 ASN A N 1
ATOM 2450 C CA . ASN A 1 298 ? -12.497 4.163 14.457 1.00 96.62 298 ASN A CA 1
ATOM 2451 C C . ASN A 1 298 ? -11.256 3.913 15.323 1.00 96.62 298 ASN A C 1
ATOM 2453 O O . ASN A 1 298 ? -11.349 3.246 16.352 1.00 96.62 298 ASN A O 1
ATOM 2457 N N . LEU A 1 299 ? -10.102 4.459 14.929 1.00 96.44 299 LEU A N 1
ATOM 2458 C CA . LEU A 1 299 ? -8.842 4.309 15.655 1.00 96.44 299 LEU A CA 1
ATOM 2459 C C . LEU A 1 299 ? -8.865 5.026 17.008 1.00 96.44 299 LEU A C 1
ATOM 2461 O O . LEU A 1 299 ? -8.418 4.445 17.997 1.00 96.44 299 LEU A O 1
ATOM 2465 N N . THR A 1 300 ? -9.428 6.236 17.072 1.00 95.75 300 THR A N 1
ATOM 2466 C CA . THR A 1 300 ? -9.595 6.997 18.321 1.00 95.75 300 THR A CA 1
ATOM 2467 C C . THR A 1 300 ? -10.472 6.231 19.309 1.00 95.75 300 THR A C 1
ATOM 2469 O O . THR A 1 300 ? -10.027 5.912 20.412 1.00 95.75 300 THR A O 1
ATOM 2472 N N . LYS A 1 301 ? -11.673 5.814 18.883 1.00 95.75 301 LYS A N 1
ATOM 2473 C CA . LYS A 1 301 ? -12.598 5.034 19.724 1.00 95.75 301 LYS A CA 1
ATOM 2474 C C . LYS A 1 301 ? -11.999 3.703 20.162 1.00 95.75 301 LYS A C 1
ATOM 247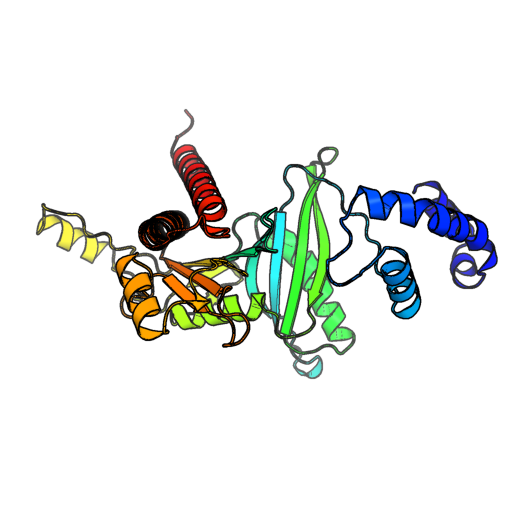6 O O . LYS A 1 301 ? -12.204 3.275 21.301 1.00 95.75 301 LYS A O 1
ATOM 2481 N N . LEU A 1 302 ? -11.270 3.030 19.270 1.00 94.88 302 LEU A N 1
ATOM 2482 C CA . LEU A 1 302 ? -10.590 1.778 19.585 1.00 94.88 302 LEU A CA 1
ATOM 2483 C C . LEU A 1 302 ? -9.520 1.989 20.658 1.00 94.88 302 LEU A C 1
ATOM 2485 O O . LEU A 1 302 ? -9.476 1.237 21.632 1.00 94.88 302 LEU A O 1
ATOM 2489 N N . HIS A 1 303 ? -8.694 3.026 20.514 1.00 93.12 303 HIS A N 1
ATOM 2490 C CA . HIS A 1 303 ? -7.667 3.357 21.493 1.00 93.12 303 HIS A CA 1
ATOM 2491 C C . HIS A 1 303 ? -8.264 3.685 22.866 1.00 93.12 303 HIS A C 1
ATOM 2493 O O . HIS A 1 303 ? -7.827 3.117 23.867 1.00 93.12 303 HIS A O 1
ATOM 2499 N N . GLU A 1 304 ? -9.292 4.532 22.920 1.00 92.12 304 GLU A N 1
ATOM 2500 C CA . GLU A 1 304 ? -9.998 4.881 24.159 1.00 92.12 304 GLU A CA 1
ATOM 2501 C C . GLU A 1 304 ? -10.571 3.631 24.838 1.00 92.12 304 GLU A C 1
ATOM 2503 O O . GLU A 1 304 ? -10.302 3.364 26.010 1.00 92.12 304 GLU A O 1
ATOM 2508 N N . THR A 1 305 ? -11.284 2.797 24.077 1.00 91.50 305 THR A N 1
ATOM 2509 C CA . THR A 1 305 ? -11.947 1.592 24.598 1.00 91.50 305 THR A CA 1
ATOM 2510 C C . THR A 1 305 ? -10.948 0.573 25.153 1.00 91.50 305 THR A C 1
ATOM 2512 O O . THR A 1 305 ? -11.208 -0.065 26.179 1.00 91.50 305 THR A O 1
ATOM 2515 N N . LEU A 1 306 ? -9.799 0.401 24.494 1.00 89.06 306 LEU A N 1
ATOM 2516 C CA . LEU A 1 306 ? -8.753 -0.517 24.948 1.00 89.06 306 LEU A CA 1
ATOM 2517 C C . LEU A 1 306 ? -7.952 0.046 26.127 1.00 89.06 306 LEU A C 1
ATOM 2519 O O . LEU A 1 306 ? -7.499 -0.733 26.969 1.00 89.06 306 LEU A O 1
ATOM 2523 N N . THR A 1 307 ? -7.808 1.369 26.213 1.00 85.06 307 THR A N 1
ATOM 2524 C CA . THR A 1 307 ? -7.057 2.037 27.284 1.00 85.06 307 THR A CA 1
ATOM 2525 C C . THR A 1 307 ? -7.862 2.113 28.578 1.00 85.06 307 THR A C 1
ATOM 2527 O O . THR A 1 307 ? -7.310 1.809 29.631 1.00 85.06 307 THR A O 1
ATOM 2530 N N . ILE A 1 308 ? -9.174 2.386 28.515 1.00 80.44 308 ILE A N 1
ATOM 2531 C CA . ILE A 1 308 ? -10.073 2.406 29.691 1.00 80.44 308 ILE A CA 1
ATOM 2532 C C . ILE A 1 308 ? -10.009 1.085 30.474 1.00 80.44 308 ILE A C 1
ATOM 2534 O O . ILE A 1 308 ? -10.113 1.063 31.698 1.00 80.44 308 ILE A O 1
ATOM 2538 N N . LYS A 1 309 ? -9.823 -0.036 29.773 1.00 66.88 309 LYS A N 1
ATOM 2539 C CA . LYS A 1 309 ? -9.784 -1.374 30.377 1.00 66.88 309 LYS A CA 1
ATOM 2540 C C . LYS A 1 309 ? -8.392 -1.814 30.834 1.00 66.88 309 LYS A C 1
ATOM 2542 O O . LYS A 1 309 ? -8.275 -2.865 31.464 1.00 66.88 309 LYS A O 1
ATOM 2547 N N . SER A 1 310 ? -7.338 -1.063 30.513 1.00 68.44 310 SER A N 1
ATOM 2548 C CA . SER A 1 310 ? -5.960 -1.475 30.780 1.00 68.44 310 SER A CA 1
ATOM 2549 C C . SER A 1 310 ? -5.410 -0.829 32.051 1.00 68.44 310 SER A C 1
ATOM 2551 O O . SER A 1 310 ? -5.322 0.388 32.155 1.00 68.44 310 SER A O 1
ATOM 2553 N N . LYS A 1 311 ? -4.956 -1.649 33.011 1.00 68.94 311 LYS A N 1
ATOM 2554 C CA . LYS A 1 311 ? -4.289 -1.173 34.243 1.00 68.94 311 LYS A CA 1
ATOM 2555 C C . LYS A 1 311 ? -2.852 -0.678 34.011 1.00 68.94 311 LYS A C 1
ATOM 2557 O O . LYS A 1 311 ? -2.295 0.003 34.864 1.00 68.94 311 LYS A O 1
ATOM 2562 N N . LYS A 1 312 ? -2.230 -1.052 32.888 1.00 78.19 312 LYS A N 1
ATOM 2563 C CA . LYS A 1 312 ? -0.877 -0.633 32.480 1.00 78.19 312 LYS A CA 1
ATOM 2564 C C . LYS A 1 312 ? -0.956 0.146 31.172 1.00 78.19 312 LYS A C 1
ATOM 2566 O O . LYS A 1 312 ? -1.824 -0.144 30.350 1.00 78.19 312 LYS A O 1
ATOM 2571 N N . LYS A 1 313 ? -0.027 1.080 30.950 1.00 81.19 313 LYS A N 1
ATOM 2572 C CA . LYS A 1 313 ? 0.092 1.792 29.670 1.00 81.19 313 LYS A CA 1
ATOM 2573 C C . LYS A 1 313 ? 0.367 0.769 28.551 1.00 81.19 313 LYS A C 1
ATOM 2575 O O . LYS A 1 313 ? 1.416 0.125 28.604 1.00 81.19 313 LYS A O 1
ATOM 2580 N N . PRO A 1 314 ? -0.559 0.559 27.597 1.00 84.50 314 PRO A N 1
ATOM 2581 C CA . PRO A 1 314 ? -0.358 -0.420 26.536 1.00 84.50 314 PRO A CA 1
ATOM 2582 C C . PRO A 1 314 ? 0.688 0.083 25.535 1.00 84.50 314 PRO A C 1
ATOM 2584 O O . PRO A 1 314 ? 0.792 1.287 25.290 1.00 84.50 314 PRO A O 1
ATOM 2587 N N . GLU A 1 315 ? 1.446 -0.833 24.929 1.00 88.88 315 GLU A N 1
ATOM 2588 C CA . GLU A 1 315 ? 2.243 -0.489 23.750 1.00 88.88 315 GLU A CA 1
ATOM 2589 C C . GLU A 1 315 ? 1.336 -0.535 22.522 1.00 88.88 315 GLU A C 1
ATOM 2591 O O . GLU A 1 315 ? 0.595 -1.500 22.310 1.00 88.88 315 GLU A O 1
ATOM 2596 N N . THR A 1 316 ? 1.336 0.545 21.743 1.00 90.88 316 THR A N 1
ATOM 2597 C CA . THR A 1 316 ? 0.412 0.700 20.623 1.00 90.88 316 THR A CA 1
ATOM 2598 C C . THR A 1 316 ? 0.863 1.780 19.639 1.00 90.88 316 THR A C 1
ATOM 2600 O O . THR A 1 316 ? 1.557 2.722 20.025 1.00 90.88 316 THR A O 1
ATOM 2603 N N . ASN A 1 317 ? 0.454 1.653 18.372 1.00 93.19 317 ASN A N 1
ATOM 2604 C CA . ASN A 1 317 ? 0.563 2.695 17.343 1.00 93.19 317 ASN A CA 1
ATOM 2605 C C . ASN A 1 317 ? -0.773 3.393 17.016 1.00 93.19 317 ASN A C 1
ATOM 2607 O O . ASN A 1 317 ? -0.780 4.274 16.157 1.00 93.19 317 ASN A O 1
ATOM 2611 N N . LEU A 1 318 ? -1.885 3.050 17.685 1.00 93.81 318 LEU A N 1
ATOM 2612 C CA . LEU A 1 318 ? -3.209 3.601 17.356 1.00 93.81 318 LEU A CA 1
ATOM 2613 C C . LEU A 1 318 ? -3.276 5.140 17.438 1.00 93.81 318 LEU A C 1
ATOM 2615 O O . LEU A 1 318 ? -3.798 5.731 16.494 1.00 93.81 318 LEU A O 1
ATOM 2619 N N . PRO A 1 319 ? -2.733 5.818 18.475 1.00 93.12 319 PRO A N 1
ATOM 2620 C CA . PRO A 1 319 ? -2.824 7.279 18.569 1.00 93.12 319 PRO A CA 1
ATOM 2621 C C . PRO A 1 319 ? -2.090 7.996 17.434 1.00 93.12 319 PRO A C 1
ATOM 2623 O O . PRO A 1 319 ? -2.637 8.909 16.826 1.00 93.12 319 PRO A O 1
ATOM 2626 N N . ALA A 1 320 ? -0.879 7.533 17.105 1.00 93.06 320 ALA A N 1
ATOM 2627 C CA . ALA A 1 320 ? -0.076 8.106 16.027 1.00 93.06 320 ALA A CA 1
ATOM 2628 C C . ALA A 1 320 ? -0.764 7.944 14.663 1.00 93.06 320 ALA A C 1
ATOM 2630 O O . ALA A 1 320 ? -0.737 8.850 13.834 1.00 93.06 320 ALA A O 1
ATOM 2631 N N . LEU A 1 321 ? -1.422 6.802 14.439 1.00 94.75 321 LEU A N 1
ATOM 2632 C CA . LEU A 1 321 ? -2.228 6.582 13.241 1.00 94.75 321 LEU A CA 1
ATOM 2633 C C . LEU A 1 321 ? -3.463 7.490 13.217 1.00 94.75 321 LEU A C 1
ATOM 2635 O O . LEU A 1 321 ? -3.743 8.100 12.189 1.00 94.75 321 LEU A O 1
ATOM 2639 N N . ALA A 1 322 ? -4.186 7.611 14.332 1.00 94.75 322 ALA A N 1
ATOM 2640 C CA . ALA A 1 322 ? -5.362 8.473 14.416 1.00 94.75 322 ALA A CA 1
ATOM 2641 C C . ALA A 1 322 ? -5.011 9.940 14.113 1.00 94.75 322 ALA A C 1
ATOM 2643 O O . ALA A 1 322 ? -5.700 10.572 13.314 1.00 94.75 322 ALA A O 1
ATOM 2644 N N . GLU A 1 323 ? -3.925 10.460 14.688 1.00 94.00 323 GLU A N 1
ATOM 2645 C CA . GLU A 1 323 ? -3.423 11.812 14.416 1.00 94.00 323 GLU A CA 1
ATOM 2646 C C . GLU A 1 323 ? -3.018 11.985 12.945 1.00 94.00 323 GLU A C 1
ATOM 2648 O O . GLU A 1 323 ? -3.395 12.969 12.304 1.00 94.00 323 GLU A O 1
ATOM 2653 N N . PHE A 1 324 ? -2.316 10.997 12.378 1.00 93.69 324 PHE A N 1
ATOM 2654 C CA . PHE A 1 324 ? -1.940 11.002 10.966 1.00 93.69 324 PHE A CA 1
ATOM 2655 C C . PHE A 1 324 ? -3.165 11.132 10.047 1.00 93.69 324 PHE A C 1
ATOM 2657 O O . PHE A 1 324 ? -3.188 11.991 9.163 1.00 93.69 324 PHE A O 1
ATOM 2664 N N . PHE A 1 325 ? -4.203 10.318 10.268 1.00 94.56 325 PHE A N 1
ATOM 2665 C CA . PHE A 1 325 ? -5.418 10.358 9.450 1.00 94.56 325 PHE A CA 1
ATOM 2666 C C . PHE A 1 32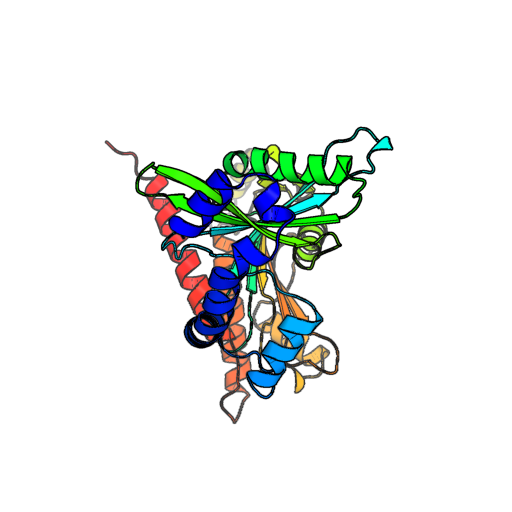5 ? -6.241 11.629 9.659 1.00 94.56 325 PHE A C 1
ATOM 2668 O O . PHE A 1 325 ? -6.840 12.108 8.697 1.00 94.56 325 PHE A O 1
ATOM 2675 N N . LEU A 1 326 ? -6.236 12.209 10.865 1.00 93.19 326 LEU A N 1
ATOM 2676 C CA . LEU A 1 326 ? -6.861 13.509 11.114 1.00 93.19 326 LEU A CA 1
ATOM 2677 C C . LEU A 1 326 ? -6.204 14.596 10.264 1.00 93.19 326 LEU A C 1
ATOM 2679 O O . LEU A 1 326 ? -6.888 15.293 9.517 1.00 93.19 326 LEU A O 1
ATOM 2683 N N . LYS A 1 327 ? -4.872 14.698 10.333 1.00 91.56 327 LYS A N 1
ATOM 2684 C CA . LYS A 1 327 ? -4.111 15.684 9.565 1.00 91.56 327 LYS A CA 1
ATOM 2685 C C . LYS A 1 327 ? -4.331 15.512 8.064 1.00 91.56 327 LYS A C 1
ATOM 2687 O O . LYS A 1 327 ? -4.652 16.476 7.380 1.00 91.56 327 LYS A O 1
ATOM 2692 N N . LEU A 1 328 ? -4.242 14.275 7.573 1.00 89.19 328 LEU A N 1
ATOM 2693 C CA . LEU A 1 328 ? -4.461 13.976 6.160 1.00 89.19 328 LEU A CA 1
ATOM 2694 C C . LEU A 1 328 ? -5.889 14.332 5.712 1.00 89.19 328 LEU A C 1
ATOM 2696 O O . LEU A 1 328 ? -6.076 14.874 4.626 1.00 89.19 328 LEU A O 1
ATOM 2700 N N . SER A 1 329 ? -6.899 14.067 6.548 1.00 87.62 329 SER A N 1
ATOM 2701 C CA . SER A 1 329 ? -8.291 14.436 6.263 1.00 87.62 329 SER A CA 1
ATOM 2702 C C . SER A 1 329 ? -8.472 15.954 6.166 1.00 87.62 329 SER A C 1
ATOM 2704 O O . SER A 1 329 ? -9.144 16.424 5.248 1.00 87.62 329 SER A O 1
ATOM 2706 N N . LEU A 1 330 ? -7.858 16.719 7.075 1.00 84.94 330 LEU A N 1
ATOM 2707 C CA . LEU A 1 330 ? -7.904 18.185 7.068 1.00 84.94 330 LEU A CA 1
ATOM 2708 C C . LEU A 1 330 ? -7.204 18.769 5.835 1.00 84.94 330 LEU A C 1
ATOM 2710 O O . LEU A 1 330 ? -7.766 19.635 5.165 1.00 84.94 330 LEU A O 1
ATOM 2714 N N . ASP A 1 331 ? -6.021 18.256 5.488 1.00 82.88 331 ASP A N 1
ATOM 2715 C CA . ASP A 1 331 ? -5.271 18.691 4.304 1.00 82.88 331 ASP A CA 1
ATOM 2716 C C . ASP A 1 331 ? -6.111 18.522 3.026 1.00 82.88 331 ASP A C 1
ATOM 2718 O O . ASP A 1 331 ? -6.189 19.429 2.193 1.00 82.88 331 ASP A O 1
ATOM 2722 N N . TYR A 1 332 ? -6.816 17.395 2.889 1.00 77.06 332 TYR A N 1
ATOM 2723 C CA . TYR A 1 332 ? -7.679 17.150 1.733 1.00 77.06 332 TYR A CA 1
ATOM 2724 C C . TYR A 1 332 ? -8.969 17.969 1.723 1.00 77.06 332 TYR A C 1
ATOM 2726 O O . TYR A 1 332 ? -9.406 18.381 0.648 1.00 77.06 332 TYR A O 1
ATOM 2734 N N . GLN A 1 333 ? -9.577 18.225 2.882 1.00 71.06 333 GLN A N 1
ATOM 2735 C CA . GLN A 1 333 ? -10.730 19.124 2.965 1.00 71.06 333 GLN A CA 1
ATOM 2736 C C . GLN A 1 333 ? -10.347 20.537 2.517 1.00 71.06 333 GLN A C 1
ATOM 2738 O O . GLN A 1 333 ? -11.033 21.117 1.680 1.00 71.06 333 GLN A O 1
ATOM 2743 N N . ASN A 1 334 ? -9.202 21.047 2.973 1.00 65.19 334 ASN A N 1
ATOM 2744 C CA . ASN A 1 334 ? -8.703 22.361 2.572 1.00 65.19 334 ASN A CA 1
ATOM 2745 C C . ASN A 1 334 ? -8.408 22.434 1.062 1.00 65.19 334 ASN A C 1
ATOM 2747 O O . ASN A 1 334 ? -8.748 23.419 0.407 1.00 65.19 334 ASN A O 1
ATOM 2751 N N . LEU A 1 335 ? -7.838 21.375 0.477 1.00 60.53 335 LEU A N 1
ATOM 2752 C CA . LEU A 1 335 ? -7.614 21.285 -0.973 1.00 60.53 335 LEU A CA 1
ATOM 2753 C C . LEU A 1 335 ? -8.920 21.252 -1.781 1.00 60.53 335 LEU A C 1
ATOM 2755 O O . LEU A 1 335 ? -8.977 21.828 -2.867 1.00 60.53 335 LEU A O 1
ATOM 2759 N N . ALA A 1 336 ? -9.963 20.590 -1.272 1.00 56.53 336 ALA A N 1
ATOM 2760 C CA . ALA A 1 336 ? -11.275 20.556 -1.915 1.00 56.53 336 ALA A CA 1
ATOM 2761 C C . ALA A 1 336 ? -11.974 21.925 -1.863 1.00 56.53 336 ALA A C 1
ATOM 2763 O O . ALA A 1 336 ? -12.540 22.351 -2.865 1.00 56.53 336 ALA A O 1
ATOM 2764 N N . VAL A 1 337 ? -11.874 22.640 -0.736 1.00 49.53 337 VAL A N 1
ATOM 2765 C CA . VAL A 1 337 ? -12.425 23.998 -0.579 1.00 49.53 337 VAL A CA 1
ATOM 2766 C C . VAL A 1 337 ? -11.717 24.990 -1.506 1.00 49.53 337 VAL A C 1
ATOM 2768 O O . VAL A 1 337 ? -12.382 25.777 -2.171 1.00 49.53 337 VAL A O 1
ATOM 2771 N N . ASN A 1 338 ? -10.391 24.894 -1.648 1.00 37.97 338 ASN A N 1
ATOM 2772 C CA . ASN A 1 338 ? -9.620 25.782 -2.525 1.00 37.97 338 ASN A CA 1
ATOM 2773 C C . ASN A 1 338 ? -9.929 25.610 -4.023 1.00 37.97 338 ASN A C 1
ATOM 2775 O O . ASN A 1 338 ? -9.742 26.553 -4.786 1.00 37.97 338 ASN A O 1
ATOM 2779 N N . LYS A 1 339 ? -10.430 24.447 -4.464 1.00 40.69 339 LYS A N 1
ATOM 2780 C CA . LYS A 1 339 ? -10.932 24.270 -5.842 1.00 40.69 339 LYS A CA 1
ATOM 2781 C C . LYS A 1 339 ? -12.289 24.941 -6.082 1.00 40.69 339 LYS A C 1
ATOM 2783 O O . LYS A 1 339 ? -12.645 25.162 -7.234 1.00 40.69 339 LYS A O 1
ATOM 2788 N N . CYS A 1 340 ? -13.035 25.249 -5.021 1.00 32.69 340 CYS A N 1
ATOM 2789 C CA . CYS A 1 340 ? -14.354 25.880 -5.083 1.00 32.69 340 CYS A CA 1
ATOM 2790 C C . CYS A 1 340 ? -14.315 27.404 -4.895 1.00 32.69 340 CYS A C 1
ATOM 2792 O O . CYS A 1 340 ? -15.376 28.023 -4.865 1.00 32.69 340 CYS A O 1
ATOM 2794 N N . SER A 1 341 ? -13.133 28.016 -4.790 1.00 27.66 341 SER A N 1
ATOM 2795 C CA . SER A 1 341 ? -12.983 29.468 -4.892 1.00 27.66 341 SER A CA 1
ATOM 2796 C C . SER A 1 341 ? -12.902 29.842 -6.376 1.00 27.66 341 SER A C 1
ATOM 2798 O O . SER A 1 341 ? -11.873 29.570 -6.999 1.00 27.66 341 SER A O 1
ATOM 2800 N N . PRO A 1 342 ? -13.947 30.435 -6.986 1.00 29.34 342 PRO A N 1
ATOM 2801 C CA . PRO A 1 342 ? -13.778 31.061 -8.283 1.00 29.34 342 PRO A CA 1
ATOM 2802 C C . PRO A 1 342 ? -12.834 32.246 -8.070 1.00 29.34 342 PRO A C 1
ATOM 2804 O O . PRO A 1 342 ? -13.164 33.191 -7.356 1.00 29.34 342 PRO A O 1
ATOM 2807 N N . ASN A 1 343 ? -11.631 32.170 -8.635 1.00 28.34 343 ASN A N 1
ATOM 2808 C CA . ASN A 1 343 ? -10.803 33.358 -8.777 1.00 28.34 343 ASN A CA 1
ATOM 2809 C C . ASN A 1 343 ? -11.590 34.360 -9.635 1.00 28.34 343 ASN A C 1
ATOM 2811 O O . ASN A 1 343 ? -11.986 34.024 -10.754 1.00 28.34 343 ASN A O 1
ATOM 2815 N N . PHE A 1 344 ? -11.845 35.540 -9.068 1.00 31.12 344 PHE A N 1
ATOM 2816 C CA . PHE A 1 344 ? -12.133 36.758 -9.821 1.00 31.12 344 PHE A CA 1
ATOM 2817 C C . PHE A 1 344 ? -10.895 37.200 -10.600 1.00 31.12 344 PHE A C 1
ATOM 2819 O O . PHE A 1 344 ? -9.772 36.984 -10.079 1.00 31.12 344 PHE A O 1
#

Organism: NCBI:txid597456

pLDDT: mean 84.3, std 15.21, range [27.66, 98.5]

Sequence (344 aa):
MPVLRREREKYGDLWKEDSSLREEFYERLKEHLPRVVCNVTRLSKIYNCWKEFYAHLQKFGCLLQAVPVAKSSKTIVVCLLVPGKKTKEPPRWLGTADKINLESRFSTSIYLLPQSSLEISMIEPTVNRFATSMQENGYFGYLSVECYCYVQKTEEKLIVLMLNIYPYYSYTQSYVDWMKFAIGGLYNHQKNQFLSDIAAVSEYERRKSSFIFMEKIPEWNETTERYAVAISQLHHTTFSAYRWTNLKNLFEKCGISFDRKKRQGSSIILHDAEIRNFGLMVAVSASMTTTLSMIHNNLTKLHETLTIKSKKKPETNLPALAEFFLKLSLDYQNLAVNKCSPNF

Radius of gyration: 24.25 Å; chains: 1; bounding box: 83×54×62 Å